Protein 4A14 (pdb70)

Organism: Homo sapiens (NCBI:txid9606)

B-factor: mean 29.09, std 12.61, range [11.77, 91.9]

Solvent-accessible surface area: 13832 Å² total; per-residue (Å²): 116,140,24,115,6,111,0,0,0,20,4,27,62,46,68,100,75,20,109,150,142,64,56,75,66,21,18,73,37,54,67,80,114,18,107,0,20,0,37,105,116,112,120,26,41,13,78,20,7,16,14,106,129,19,41,7,70,47,1,2,75,37,5,0,74,76,12,5,74,9,3,24,117,22,49,21,0,0,0,1,0,3,0,20,63,48,2,19,17,80,107,1,1,23,32,127,122,85,3,3,0,13,22,0,3,28,53,4,30,137,47,41,123,125,44,121,155,68,105,29,71,7,23,0,0,2,1,2,2,69,128,64,88,4,81,6,4,14,51,160,55,40,62,39,84,96,8,76,8,128,83,58,117,202,26,42,14,60,48,43,51,19,85,76,35,88,4,156,15,57,104,76,0,76,60,21,7,131,102,0,59,72,44,39,96,128,97,72,65,41,131,1,6,1,1,1,4,2,12,0,39,7,114,83,144,73,80,71,0,31,1,3,4,0,11,3,8,1,6,54,114,195,142,64,136,52,27,21,66,1,1,10,35,0,0,20,1,29,24,45,97,166,88,137,79,73,145,15,27,21,178,58,4,38,0,0,75,1,0,59,27,0,0,6,24,76,4,44,4,5,0,0,0,2,2,0,5,0,44,65,29,55,107,29,2,31,41,2,0,55,4,0,39,121,4,83

Nearest PDB structures (foldseek):
  4a14-assembly1_A  TM=1.003E+00  e=6.031E-70  Homo sapiens
  2xt3-assembly1_A  TM=9.981E-01  e=6.937E-64  Homo sapiens
  6m4i-assembly2_B  TM=8.797E-01  e=3.794E-32  Homo sapiens
  7z2b-assembly1_K  TM=9.000E-01  e=2.972E-30  Plasmodium berghei
  5w3d-assembly1_A  TM=9.003E-01  e=1.931E-28  Drosophila melanogaster

GO terms:
  GO:0005929 cilium (C, IDA)
  GO:0003777 microtubule motor activity (F, IDA)
  GO:0005515 protein binding (F, IPI)
  GO:0097542 ciliary tip (C, TAS)
  GO:0097542 ciliary tip (C, IDA)

Radius of gyration: 18.74 Å; Cα contacts (8 Å, |Δi|>4): 662; chains: 1; bounding box: 52×50×52 Å

Sequence (296 aa):
EEAPVRVALRVRPLLPKELLHGHQSCLQVEPGLGRVVTLGRDRRHFGFHVVLAEDAGQEAVYQACVQPLLEAFFEGFFNATVVFFAYGQTGSGKTYTMMGEDEQGIVPRAMAEEAFKLIDDENDLLDCLVHVSYLEVYKEEFRRDLLEVGTASRDIQLLREDERGNVVLLCGVKEEVDVEGLDEVLSLLEMGNAARHHTHLSSRSHTVFTVTLEQRGQLLVSKKFHFVDLAGSERVQINNSSSLLALGNVISSALGDPQRRGSHIPYRDSSKITRILKDSLGGNAKTVMIACVSPSSSSDFDETLNTLNYASRAQ

Structure (mmCIF, N/CA/C/O backbone):
data_4A14
#
_entry.id   4A14
#
_cell.length_a   45.991
_cell.length_b   79.799
_cell.length_c   95.094
_cell.angle_alpha   90.00
_cell.angle_beta   90.00
_cell.angle_gamma   90.00
#
_symmetry.space_group_name_H-M   'P 21 21 21'
#
loop_
_entity.id
_entity.type
_entity.pdbx_description
1 polymer 'KINESIN-LIKE PROTEIN KIF7'
2 non-polymer "ADENOSINE-5'-DIPHOSPHATE"
3 non-polymer 'MAGNESIUM ION'
4 water water
#
loop_
_atom_site.group_PDB
_atom_site.id
_atom_site.type_symbol
_atom_site.label_atom_id
_atom_site.label_alt_id
_atom_site.label_comp_id
_atom_site.label_asym_id
_atom_site.label_entity_id
_atom_site.label_seq_id
_atom_site.pdbx_PDB_ins_code
_atom_site.Cartn_x
_atom_site.Cartn_y
_atom_site.Cartn_z
_atom_site.occupancy
_atom_site.B_iso_or_equiv
_atom_site.auth_seq_id
_atom_site.auth_comp_id
_atom_site.auth_asym_id
_atom_site.auth_atom_id
_atom_site.pdbx_PDB_model_num
ATOM 1 N N . GLU A 1 9 ? -32.683 12.093 -33.882 1.00 65.16 9 GLU A N 1
ATOM 2 C CA . GLU A 1 9 ? -32.394 10.701 -33.549 1.00 63.70 9 GLU A CA 1
ATOM 3 C C . GLU A 1 9 ? -30.952 10.509 -33.064 1.00 65.58 9 GLU A C 1
ATOM 4 O O . GLU A 1 9 ? -30.516 9.381 -32.837 1.00 70.12 9 GLU A O 1
ATOM 6 N N . GLU A 1 10 ? -30.223 11.613 -32.901 1.00 62.66 10 GLU A N 1
ATOM 7 C CA . GLU A 1 10 ? -28.812 11.576 -32.493 1.00 58.41 10 GLU A CA 1
ATOM 8 C C . GLU A 1 10 ? -28.580 12.323 -31.172 1.00 49.70 10 GLU A C 1
ATOM 9 O O . GLU A 1 10 ? -29.249 13.318 -30.885 1.00 48.67 10 GLU A O 1
ATOM 15 N N . ALA A 1 11 ? -27.658 11.824 -30.349 1.00 43.04 11 ALA A N 1
ATOM 16 C CA . ALA A 1 11 ? -27.438 12.420 -29.029 1.00 43.54 11 ALA A CA 1
ATOM 17 C C . ALA A 1 11 ? -25.981 12.373 -28.544 1.00 37.46 11 ALA A C 1
ATOM 18 O O . ALA A 1 11 ? -25.226 11.436 -28.850 1.00 38.45 11 ALA A O 1
ATOM 20 N N . PRO A 1 12 ? -25.577 13.402 -27.787 1.00 29.36 12 PRO A N 1
ATOM 21 C CA . PRO A 1 12 ? -24.222 13.408 -27.221 1.00 28.68 12 PRO A CA 1
ATOM 22 C C . PRO A 1 12 ? -24.110 12.487 -26.013 1.00 31.09 12 PRO A C 1
ATOM 23 O O . PRO A 1 12 ? -25.104 12.303 -25.293 1.00 32.09 12 PRO A O 1
ATOM 27 N N . VAL A 1 13 ? -22.914 11.947 -25.788 1.00 24.45 13 VAL A N 1
ATOM 28 C CA . VAL A 1 13 ? -22.567 11.328 -24.508 1.00 26.77 13 VAL A CA 1
ATOM 29 C C . VAL A 1 13 ? -22.721 12.345 -23.380 1.00 26.57 13 VAL A C 1
ATOM 30 O O . VAL A 1 13 ? -22.224 13.475 -23.463 1.00 29.28 13 VAL A O 1
ATOM 34 N N . ARG A 1 14 ? -23.410 11.943 -22.322 1.00 20.32 14 ARG A N 1
ATOM 35 C CA . ARG A 1 14 ? -23.655 12.851 -21.198 1.00 17.43 14 ARG A CA 1
ATOM 36 C C . ARG A 1 14 ? -22.620 12.473 -20.131 1.00 22.65 14 ARG A C 1
ATOM 37 O O . ARG A 1 14 ? -22.379 11.284 -19.881 1.00 20.15 14 ARG A O 1
ATOM 45 N N . VAL A 1 15 ? -21.994 13.467 -19.497 1.00 17.66 15 VAL A N 1
ATOM 46 C CA . VAL A 1 15 ? -20.984 13.210 -18.518 1.00 18.29 15 VAL A CA 1
ATOM 47 C C . VAL A 1 15 ? -21.424 13.699 -17.149 1.00 16.95 15 VAL A C 1
ATOM 48 O O . VAL A 1 15 ? -21.761 14.896 -16.981 1.00 18.13 15 VAL A O 1
ATOM 52 N N . ALA A 1 16 ? -21.433 12.786 -16.192 1.00 15.84 16 ALA A N 1
ATOM 53 C CA . ALA A 1 16 ? -21.739 13.129 -14.797 1.00 16.45 16 ALA A CA 1
ATOM 54 C C . ALA A 1 16 ? -20.481 12.939 -13.980 1.00 19.44 16 ALA A C 1
ATOM 55 O O . ALA A 1 16 ? -19.700 12.016 -14.230 1.00 21.07 16 ALA A O 1
ATOM 57 N N . LEU A 1 17 ? -20.255 13.816 -13.008 1.00 17.32 17 LEU A N 1
ATOM 58 C CA . LEU A 1 17 ? -19.162 13.627 -12.066 1.00 15.69 17 LEU A CA 1
ATOM 59 C C . LEU A 1 17 ? -19.798 13.282 -10.733 1.00 17.48 17 LEU A C 1
ATOM 60 O O . LEU A 1 17 ? -20.731 13.968 -10.307 1.00 18.61 17 LEU A O 1
ATOM 65 N N . ARG A 1 18 ? -19.364 12.189 -10.102 1.00 14.87 18 ARG A N 1
ATOM 66 C CA . ARG A 1 18 ? -19.813 11.884 -8.755 1.00 16.77 18 ARG A CA 1
ATOM 67 C C . ARG A 1 18 ? -18.653 11.938 -7.791 1.00 16.21 18 ARG A C 1
ATOM 68 O O . ARG A 1 18 ? -17.691 11.192 -7.893 1.00 18.28 18 ARG A O 1
ATOM 76 N N . VAL A 1 19 ? -18.723 12.876 -6.842 1.00 15.31 19 VAL A N 1
ATOM 77 C CA . VAL A 1 19 ? -17.695 12.953 -5.827 1.00 15.83 19 VAL A CA 1
ATOM 78 C C . VAL A 1 19 ? -18.150 12.246 -4.562 1.00 19.93 19 VAL A C 1
ATOM 79 O O . VAL A 1 19 ? -19.202 12.564 -4.030 1.00 21.17 19 VAL A O 1
ATOM 83 N N . ARG A 1 20 ? -17.380 11.257 -4.110 1.00 19.10 20 ARG A N 1
ATOM 84 C CA . ARG A 1 20 ? -17.742 10.546 -2.885 1.00 19.16 20 ARG A CA 1
ATOM 85 C C . ARG A 1 20 ? -17.269 11.323 -1.630 1.00 19.21 20 ARG A C 1
ATOM 86 O O . ARG A 1 20 ? -16.447 12.240 -1.743 1.00 21.63 20 ARG A O 1
ATOM 94 N N . PRO A 1 21 ? -17.779 10.945 -0.450 1.00 20.70 21 PRO A N 1
ATOM 95 C CA . PRO A 1 21 ? -17.181 11.500 0.775 1.00 21.40 21 PRO A CA 1
ATOM 96 C C . PRO A 1 21 ? -15.744 11.045 0.978 1.00 21.14 21 PRO A C 1
ATOM 97 O O . PRO A 1 21 ? -15.298 10.056 0.431 1.00 21.54 21 PRO A O 1
ATOM 101 N N . LEU A 1 22 ? -15.012 11.820 1.782 1.00 24.55 22 LEU A N 1
ATOM 102 C CA . LEU A 1 22 ? -13.726 11.403 2.286 1.00 21.88 22 LEU A CA 1
ATOM 103 C C . LEU A 1 22 ? -14.049 10.210 3.198 1.00 27.07 22 LEU A C 1
ATOM 104 O O . LEU A 1 22 ? -14.967 10.292 4.015 1.00 32.47 22 LEU A O 1
ATOM 109 N N . LEU A 1 23 ? -13.329 9.107 3.049 1.00 23.03 23 LEU A N 1
ATOM 110 C CA . LEU A 1 23 ? -13.586 7.915 3.866 1.00 25.80 23 LEU A CA 1
ATOM 111 C C . LEU A 1 23 ? -12.916 8.052 5.237 1.00 30.89 23 LEU A C 1
ATOM 112 O O . LEU A 1 23 ? -11.923 8.736 5.367 1.00 26.92 23 LEU A O 1
ATOM 117 N N . PRO A 1 24 ? -13.466 7.396 6.266 1.00 29.60 24 PRO A N 1
ATOM 118 C CA . PRO A 1 24 ? -12.835 7.417 7.601 1.00 32.20 24 PRO A CA 1
ATOM 119 C C . PRO A 1 24 ? -11.331 7.100 7.558 1.00 32.03 24 PRO A C 1
ATOM 120 O O . PRO A 1 24 ? -10.542 7.780 8.238 1.00 27.39 24 PRO A O 1
ATOM 124 N N . LYS A 1 25 ? -10.930 6.114 6.766 1.00 27.37 25 LYS A N 1
ATOM 125 C CA . LYS A 1 25 ? -9.514 5.751 6.699 1.00 30.15 25 LYS A CA 1
ATOM 126 C C . LYS A 1 25 ? -8.652 6.894 6.140 1.00 26.73 25 LYS A C 1
ATOM 127 O O . LYS A 1 25 ? -7.541 7.115 6.615 1.00 26.62 25 LYS A O 1
ATOM 130 N N . GLU A 1 26 ? -9.188 7.655 5.184 1.00 24.77 26 GLU A N 1
ATOM 131 C CA . GLU A 1 26 ? -8.473 8.781 4.599 1.00 24.50 26 GLU A CA 1
ATOM 132 C C . GLU A 1 26 ? -8.331 9.898 5.630 1.00 25.80 26 GLU A C 1
ATOM 133 O O . GLU A 1 26 ? -7.252 10.485 5.782 1.00 26.81 26 GLU A O 1
ATOM 139 N N . LEU A 1 27 ? -9.408 10.162 6.365 1.00 26.06 27 LEU A N 1
ATOM 140 C CA . LEU A 1 27 ? -9.364 11.140 7.434 1.00 27.64 27 LEU A CA 1
ATOM 141 C C . LEU A 1 27 ? -8.346 10.730 8.516 1.00 29.23 27 LEU A C 1
ATOM 142 O O . LEU A 1 27 ? -7.595 11.589 9.012 1.00 30.68 27 LEU A O 1
ATOM 147 N N . LEU A 1 28 ? -8.323 9.452 8.872 1.00 29.16 28 LEU A N 1
ATOM 148 C CA . LEU A 1 28 ? -7.418 9.024 9.957 1.00 30.80 28 LEU A CA 1
ATOM 149 C C . LEU A 1 28 ? -5.961 9.048 9.515 1.00 31.19 28 LEU A C 1
ATOM 150 O O . LEU A 1 28 ? -5.063 9.160 10.326 1.00 32.86 28 LEU A O 1
ATOM 155 N N . HIS A 1 29 ? -5.740 9.024 8.212 1.00 29.87 29 HIS A N 1
ATOM 156 C CA . HIS A 1 29 ? -4.402 9.124 7.660 1.00 30.39 29 HIS A CA 1
A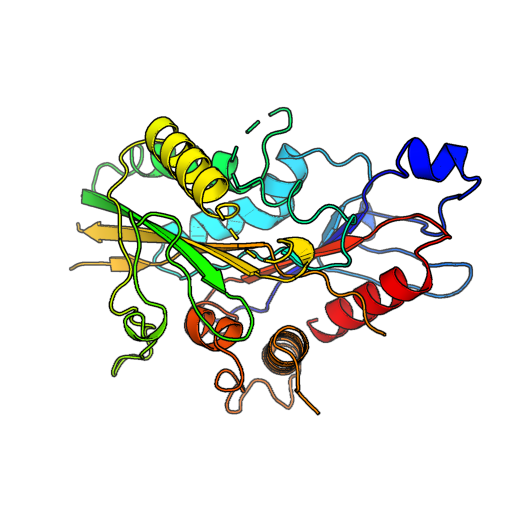TOM 157 C C . HIS A 1 29 ? -3.998 10.588 7.393 1.00 31.05 29 HIS A C 1
ATOM 158 O O . HIS A 1 29 ? -2.950 10.852 6.819 1.00 31.61 29 HIS A O 1
ATOM 165 N N . GLY A 1 30 ? -4.852 11.530 7.794 1.00 31.19 30 GLY A N 1
ATOM 166 C CA . GLY A 1 30 ? -4.513 12.944 7.739 1.00 32.26 30 GLY A CA 1
ATOM 167 C C . GLY A 1 30 ? -4.813 13.667 6.427 1.00 31.01 30 GLY A C 1
ATOM 168 O O . GLY A 1 30 ? -4.317 14.770 6.190 1.00 31.99 30 GLY A O 1
ATOM 169 N N . HIS A 1 31 ? -5.555 13.021 5.544 1.00 29.18 31 HIS A N 1
ATOM 170 C CA . HIS A 1 31 ? -5.967 13.657 4.295 1.00 27.86 31 HIS A CA 1
ATOM 171 C C . HIS A 1 31 ? -7.158 14.568 4.479 1.00 29.20 31 HIS A C 1
ATOM 172 O O . HIS A 1 31 ? -7.902 14.460 5.447 1.00 31.08 31 HIS A O 1
ATOM 179 N N . GLN A 1 32 ? -7.301 15.506 3.552 1.00 28.01 32 GLN A N 1
ATOM 180 C CA . GLN A 1 32 ? -8.390 16.455 3.592 1.00 29.13 32 GLN A CA 1
ATOM 181 C C . GLN A 1 32 ? -8.960 16.555 2.189 1.00 25.96 32 GLN A C 1
ATOM 182 O O . GLN A 1 32 ? -8.366 16.047 1.242 1.00 28.61 32 GLN A O 1
ATOM 185 N N . SER A 1 33 ? -10.116 17.193 2.064 1.00 27.49 33 SER A N 1
ATOM 186 C CA . SER A 1 33 ? -10.709 17.396 0.741 1.00 28.14 33 SER A CA 1
ATOM 187 C C . SER A 1 33 ? -9.943 18.415 -0.086 1.00 26.81 33 SER A C 1
ATOM 188 O O . SER A 1 33 ? -9.561 19.465 0.425 1.00 30.49 33 SER A O 1
ATOM 191 N N . CYS A 1 34 ? -9.618 18.056 -1.327 1.00 25.41 34 CYS A N 1
ATOM 192 C CA . CYS A 1 34 ? -9.046 18.990 -2.296 1.00 25.73 34 CYS A CA 1
ATOM 193 C C . CYS A 1 34 ? -10.048 19.525 -3.324 1.00 27.13 34 CYS A C 1
ATOM 194 O O . CYS A 1 34 ? -9.645 20.116 -4.325 1.00 28.92 34 CYS A O 1
ATOM 197 N N . LEU A 1 35 ? -11.316 19.177 -3.146 1.00 23.31 35 LEU A N 1
ATOM 198 C CA . LEU A 1 35 ? -12.3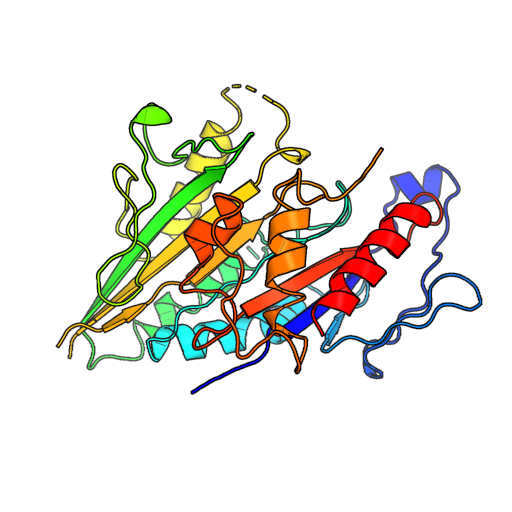63 19.518 -4.121 1.00 21.25 35 LEU A CA 1
ATOM 199 C C . LEU A 1 35 ? -13.423 20.442 -3.520 1.00 28.00 35 LEU A C 1
ATOM 200 O O . LEU A 1 35 ? -13.947 20.191 -2.429 1.00 37.89 35 LEU A O 1
ATOM 205 N N . GLN A 1 36 ? -13.735 21.527 -4.227 1.00 25.46 36 GLN A N 1
ATOM 206 C CA . GLN A 1 36 ? -14.913 22.305 -3.891 1.00 26.10 36 GLN A CA 1
ATOM 207 C C . GLN A 1 36 ? -15.996 21.967 -4.916 1.00 26.40 36 GLN A C 1
ATOM 208 O O . GLN A 1 36 ? -15.815 22.193 -6.112 1.00 32.07 36 GLN A O 1
ATOM 211 N N . VAL A 1 37 ? -17.119 21.438 -4.455 1.00 23.65 37 VAL A N 1
ATOM 212 C CA . VAL A 1 37 ? -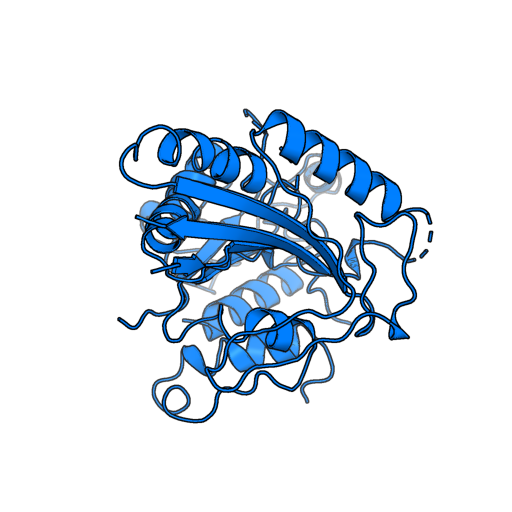18.103 20.862 -5.375 1.00 21.12 37 VAL A CA 1
ATOM 213 C C . VAL A 1 37 ? -19.328 21.765 -5.366 1.00 21.73 37 VAL A C 1
ATOM 214 O O . VAL A 1 37 ? -19.854 22.095 -4.311 1.00 22.78 37 VAL A O 1
ATOM 218 N N . GLU A 1 38 ? -19.768 22.194 -6.550 1.00 21.07 38 GLU A N 1
ATOM 219 C CA . GLU A 1 38 ? -20.941 23.081 -6.646 1.00 22.69 38 GLU A CA 1
ATOM 220 C C . GLU A 1 38 ? -21.999 22.454 -7.558 1.00 21.17 38 GLU A C 1
ATOM 221 O O . GLU A 1 38 ? -22.128 22.783 -8.739 1.00 20.39 38 GLU A O 1
ATOM 227 N N . PRO A 1 39 ? -22.766 21.506 -7.026 1.00 19.55 39 PRO A N 1
ATOM 228 C CA . PRO A 1 39 ? -23.710 20.729 -7.841 1.00 21.65 39 PRO A CA 1
ATOM 229 C C . PRO A 1 39 ? -24.741 21.572 -8.594 1.00 20.23 39 PRO A C 1
ATOM 230 O O . PRO A 1 39 ? -25.063 21.295 -9.755 1.00 21.87 39 PRO A O 1
ATOM 234 N N . GLY A 1 40 ? -25.219 22.659 -7.979 1.00 20.36 40 GLY A N 1
ATOM 235 C CA . GLY A 1 40 ? -26.237 23.411 -8.658 1.00 20.98 40 GLY A CA 1
ATOM 236 C C . GLY A 1 40 ? -25.674 24.322 -9.749 1.00 20.73 40 GLY A C 1
ATOM 237 O O . GLY A 1 40 ? -26.413 24.903 -10.547 1.00 21.45 40 GLY A O 1
ATOM 238 N N . LEU A 1 41 ? -24.340 24.451 -9.764 1.00 20.30 41 LEU A N 1
ATOM 239 C CA . LEU A 1 41 ? -23.646 25.149 -10.874 1.00 20.09 41 LEU A CA 1
ATOM 240 C C . LEU A 1 41 ? -23.044 24.193 -11.879 1.00 18.70 41 LEU A C 1
ATOM 241 O O . LEU A 1 41 ? -22.422 24.618 -12.852 1.00 19.64 41 LEU A O 1
ATOM 246 N N . GLY A 1 42 ? -23.233 22.898 -11.651 1.00 17.89 42 GLY A N 1
ATOM 247 C CA . GLY A 1 42 ? -22.666 21.899 -12.553 1.00 17.76 42 GLY A CA 1
ATOM 248 C C . GLY A 1 42 ? -21.149 21.946 -12.605 1.00 18.41 42 GLY A C 1
ATOM 249 O O . GLY A 1 42 ? -20.549 21.669 -13.653 1.00 19.74 42 GLY A O 1
ATOM 250 N N . ARG A 1 43 ? -20.503 22.330 -11.517 1.00 17.71 43 ARG A N 1
ATOM 251 C CA . ARG A 1 43 ? -19.052 22.429 -11.588 1.00 20.65 43 ARG A CA 1
ATOM 252 C C . ARG A 1 43 ? -18.316 22.061 -10.303 1.00 26.84 43 ARG A C 1
ATOM 253 O O . ARG A 1 43 ? -18.922 21.933 -9.232 1.00 21.27 43 ARG A O 1
ATOM 261 N N A VAL A 1 44 ? -17.010 21.879 -10.449 0.71 21.35 44 VAL A N 1
ATOM 262 N N B VAL A 1 44 ? -17.004 21.873 -10.430 0.29 22.36 44 VAL A N 1
ATOM 263 C CA A VAL A 1 44 ? -16.130 21.592 -9.333 0.71 22.92 44 VAL A CA 1
ATOM 264 C CA B VAL A 1 44 ? -16.130 21.518 -9.312 0.29 22.65 44 VAL A CA 1
ATOM 265 C C A VAL A 1 44 ? -14.863 22.435 -9.486 0.71 23.42 44 VAL A C 1
ATOM 266 C C B VAL A 1 44 ? -14.768 22.200 -9.480 0.29 22.78 44 VAL A C 1
ATOM 267 O O A VAL A 1 44 ? -14.538 22.921 -10.569 0.71 25.07 44 VAL A O 1
ATOM 268 O O B VAL A 1 44 ? -14.271 22.304 -10.594 0.29 22.52 44 VAL A O 1
ATOM 275 N N . THR A 1 45 ? -14.167 22.660 -8.380 1.00 24.80 45 THR A N 1
ATOM 276 C CA . THR A 1 45 ? -12.858 23.314 -8.431 1.00 24.37 45 THR A CA 1
ATOM 277 C C . THR A 1 45 ? -11.849 22.432 -7.700 1.00 25.78 45 THR A C 1
ATOM 278 O O . THR A 1 45 ? -12.105 22.047 -6.569 1.00 28.67 45 THR A O 1
ATOM 282 N N . LEU A 1 46 ? -10.747 22.082 -8.366 1.00 26.44 46 LEU A N 1
ATOM 283 C CA . LEU A 1 46 ? -9.702 21.220 -7.789 1.00 24.47 46 LEU A CA 1
ATOM 284 C C . LEU A 1 46 ? -8.561 22.124 -7.330 1.00 32.06 46 LEU A C 1
ATOM 285 O O . LEU A 1 46 ? -8.053 22.934 -8.111 1.00 32.51 46 LEU A O 1
ATOM 290 N N . GLY A 1 47 ? -8.135 21.969 -6.081 1.00 28.14 47 GLY A N 1
ATOM 291 C CA . GLY A 1 47 ? -7.075 22.821 -5.559 1.00 33.33 47 GLY A CA 1
ATOM 292 C C . GLY A 1 47 ? -7.500 24.275 -5.559 1.00 41.91 47 GLY A C 1
ATOM 293 O O . GLY A 1 47 ? -8.682 24.592 -5.416 1.00 36.89 47 GLY A O 1
ATOM 294 N N . ARG A 1 48 ? -6.546 25.182 -5.694 1.00 48.27 48 ARG A N 1
ATOM 295 C CA . ARG A 1 48 ? -6.931 26.588 -5.768 1.00 53.03 48 ARG A CA 1
ATOM 296 C C . ARG A 1 48 ? -7.581 26.981 -7.108 1.00 51.83 48 ARG A C 1
ATOM 297 O O . ARG A 1 48 ? -8.673 27.562 -7.127 1.00 51.79 48 ARG A O 1
ATOM 299 N N . ASP A 1 49 ? -6.857 26.724 -8.203 1.00 53.08 49 ASP A N 1
ATOM 300 C CA . ASP A 1 49 ? -7.185 27.273 -9.529 1.00 51.75 49 ASP A CA 1
ATOM 301 C C . ASP A 1 49 ? -7.873 26.459 -10.643 1.00 49.03 49 ASP A C 1
ATOM 302 O O . ASP A 1 49 ? -8.134 27.016 -11.709 1.00 51.23 49 ASP A O 1
ATOM 307 N N . ARG A 1 50 ? -8.150 25.171 -10.453 1.00 40.42 50 ARG A N 1
ATOM 308 C CA A ARG A 1 50 ? -8.593 24.349 -11.575 0.58 38.50 50 ARG A CA 1
ATOM 309 C CA B ARG A 1 50 ? -8.595 24.346 -11.576 0.42 38.58 50 ARG A CA 1
ATOM 310 C C . ARG A 1 50 ? -10.103 24.103 -11.562 1.00 41.02 50 ARG A C 1
ATOM 311 O O . ARG A 1 50 ? -10.618 23.341 -10.738 1.00 38.59 50 ARG A O 1
ATOM 326 N N . HIS A 1 51 ? -10.796 24.732 -12.509 1.00 33.79 51 HIS A N 1
ATOM 327 C CA . HIS A 1 51 ? -12.252 24.673 -12.602 1.00 29.85 51 HIS A CA 1
ATOM 328 C C . HIS A 1 51 ? -12.714 23.752 -13.724 1.00 26.55 51 HIS A C 1
ATOM 329 O O . HIS A 1 51 ? -12.171 23.800 -14.837 1.00 31.93 51 HIS A O 1
ATOM 336 N N . PHE A 1 52 ? -13.698 22.894 -13.419 1.00 23.80 52 PHE A N 1
ATOM 337 C CA . PHE A 1 52 ? -14.251 21.963 -14.395 1.00 20.59 52 PHE A CA 1
ATOM 338 C C . PHE A 1 52 ? -15.777 21.944 -14.322 1.00 27.88 52 PHE A C 1
ATOM 339 O O . PHE A 1 52 ? -16.329 21.814 -13.234 1.00 28.86 52 PHE A O 1
ATOM 347 N N . GLY A 1 53 ? -16.461 22.152 -15.448 1.00 22.23 53 GLY A N 1
ATOM 348 C CA . GLY A 1 53 ? -17.890 21.894 -15.524 1.00 18.34 53 GLY A CA 1
ATOM 349 C C . GLY A 1 53 ? -18.265 20.575 -16.154 1.00 20.25 53 GLY A C 1
ATOM 350 O O . GLY A 1 53 ? -17.555 20.107 -17.055 1.00 21.34 53 GLY A O 1
ATOM 351 N N . PHE A 1 54 ? -19.414 20.026 -15.768 1.00 18.73 54 PHE A N 1
ATOM 352 C CA . PHE A 1 54 ? -19.925 18.783 -16.349 1.00 17.75 54 PHE A CA 1
ATOM 353 C C . PHE A 1 54 ? -21.428 18.864 -16.479 1.00 17.40 54 PHE A C 1
ATOM 354 O O . PHE A 1 54 ? -22.053 19.735 -15.864 1.00 20.02 54 PHE A O 1
ATOM 362 N N . HIS A 1 55 ? -22.014 18.004 -17.299 1.00 18.76 55 HIS A N 1
ATOM 363 C CA . HIS A 1 55 ? -23.456 18.028 -17.507 1.00 22.34 55 HIS A CA 1
ATOM 364 C C . HIS A 1 55 ? -24.227 17.834 -16.204 1.00 18.38 55 HIS A C 1
ATOM 365 O O . HIS A 1 55 ? -25.258 18.470 -15.981 1.00 21.18 55 HIS A O 1
ATOM 372 N N . VAL A 1 56 ? -23.713 16.966 -15.347 1.00 15.70 56 VAL A N 1
ATOM 373 C CA . VAL A 1 56 ? -24.272 16.714 -14.022 1.00 16.45 56 VAL A CA 1
ATOM 374 C C . VAL A 1 56 ? -23.108 16.647 -13.037 1.00 19.43 56 VAL A C 1
ATOM 375 O O . VAL A 1 56 ? -22.091 16.012 -13.324 1.00 17.29 56 VAL A O 1
ATOM 379 N N . VAL A 1 57 ? -23.224 17.323 -11.885 1.00 15.29 57 VAL A N 1
ATOM 380 C CA . VAL A 1 57 ? -22.247 17.168 -10.832 1.00 16.00 57 VAL A CA 1
ATOM 381 C C . VAL A 1 57 ? -22.998 16.736 -9.584 1.00 19.02 57 VAL A C 1
ATOM 382 O O . VAL A 1 57 ? -23.970 17.393 -9.200 1.00 18.19 57 VAL A O 1
ATOM 386 N N . LEU A 1 58 ? -22.580 15.609 -8.999 1.00 15.58 58 LEU A N 1
ATOM 387 C CA . LEU A 1 58 ? -23.207 15.055 -7.802 1.00 16.94 58 LEU A CA 1
ATOM 388 C C . LEU A 1 58 ? -22.193 15.092 -6.660 1.00 20.30 58 LEU A C 1
ATOM 389 O O . LEU A 1 58 ? -21.085 14.570 -6.770 1.00 22.10 58 LEU A O 1
ATOM 394 N N . ALA A 1 59 ? -22.568 15.748 -5.572 1.00 20.19 59 ALA A N 1
ATOM 395 C CA . ALA A 1 59 ? -21.683 15.895 -4.429 1.00 21.17 59 ALA A CA 1
ATOM 396 C C . ALA A 1 59 ? -21.837 14.723 -3.459 1.00 19.72 59 ALA A C 1
ATOM 397 O O . ALA A 1 59 ? -22.677 13.850 -3.660 1.00 22.58 59 ALA A O 1
ATOM 399 N N . GLU A 1 60 ? -21.057 14.763 -2.381 1.00 20.15 60 GLU A N 1
ATOM 400 C CA . GLU A 1 60 ? -20.936 13.616 -1.472 1.00 22.48 60 GLU A CA 1
ATOM 401 C C . GLU A 1 60 ? -22.256 13.287 -0.795 1.00 25.58 60 GLU A C 1
ATOM 402 O O . GLU A 1 60 ? -22.456 12.169 -0.336 1.00 26.50 60 GLU A O 1
ATOM 408 N N . ASP A 1 61 ? -23.166 14.246 -0.744 1.00 29.76 61 ASP A N 1
ATOM 409 C CA . ASP A 1 61 ? -24.442 13.969 -0.117 1.00 33.93 61 ASP A CA 1
ATOM 410 C C . ASP A 1 61 ? -25.536 13.532 -1.085 1.00 32.61 61 ASP A C 1
ATOM 411 O O . ASP A 1 61 ? -26.688 13.357 -0.673 1.00 34.14 61 ASP A O 1
ATOM 416 N N . ALA A 1 62 ? -25.203 13.368 -2.370 1.00 25.42 62 ALA A N 1
ATOM 417 C CA . ALA A 1 62 ? -26.189 12.789 -3.264 1.00 25.02 62 ALA A CA 1
ATOM 418 C C . ALA A 1 62 ? -26.262 11.284 -3.037 1.00 27.63 62 ALA A C 1
ATOM 419 O O . ALA A 1 62 ? -25.287 10.569 -3.252 1.00 30.62 62 ALA A O 1
ATOM 421 N N . GLY A 1 63 ? -27.443 10.805 -2.671 1.00 28.12 63 GLY A N 1
ATOM 422 C CA . GLY A 1 63 ? -27.645 9.404 -2.397 1.00 24.48 63 GLY A CA 1
ATOM 423 C C . GLY A 1 63 ? -27.792 8.620 -3.688 1.00 28.26 63 GLY A C 1
ATOM 424 O O . GLY A 1 63 ? -27.773 9.202 -4.776 1.00 24.50 63 GLY A O 1
ATOM 425 N N . GLN A 1 64 ? -27.964 7.314 -3.546 1.00 24.19 64 GLN A N 1
ATOM 426 C CA . GLN A 1 64 ? -28.075 6.421 -4.701 1.00 22.15 64 GLN A CA 1
ATOM 427 C C . GLN A 1 64 ? -29.310 6.729 -5.540 1.00 25.62 64 GLN A C 1
ATOM 428 O O . GLN A 1 64 ? -29.249 6.684 -6.759 1.00 23.55 64 GLN A O 1
ATOM 434 N N . GLU A 1 65 ? -30.442 7.015 -4.903 1.00 27.74 65 GLU A N 1
ATOM 435 C CA . GLU A 1 65 ? -31.646 7.277 -5.679 1.00 28.01 65 GLU A CA 1
ATOM 436 C C . GLU A 1 65 ? -31.454 8.547 -6.520 1.00 29.06 65 GLU A C 1
ATOM 437 O O . GLU A 1 65 ? -31.832 8.578 -7.687 1.00 26.43 65 GLU A O 1
ATOM 443 N N . ALA A 1 66 ? -30.834 9.571 -5.932 1.00 25.87 66 ALA A N 1
ATOM 444 C CA . ALA A 1 66 ? -30.551 10.814 -6.647 1.00 25.89 66 ALA A CA 1
ATOM 445 C C . ALA A 1 66 ? -29.637 10.606 -7.864 1.00 24.79 66 ALA A C 1
ATOM 446 O O . ALA A 1 66 ? -29.875 11.162 -8.928 1.00 25.67 66 ALA A O 1
ATOM 448 N N . VAL A 1 67 ? -28.587 9.806 -7.705 1.00 23.35 67 VAL A N 1
ATOM 449 C CA . VAL A 1 67 ? -27.721 9.458 -8.825 1.00 20.70 67 VAL A CA 1
ATOM 450 C C . VAL A 1 67 ? -28.517 8.757 -9.927 1.00 22.69 67 VAL A C 1
ATOM 451 O O . VAL A 1 67 ? -28.371 9.059 -11.115 1.00 21.70 67 VAL A O 1
ATOM 455 N N . TYR A 1 68 ? -29.347 7.790 -9.547 1.00 20.12 68 TYR A N 1
ATOM 456 C CA . TYR A 1 68 ? -30.128 7.055 -10.534 1.00 22.34 68 TYR A CA 1
ATOM 457 C C . TYR A 1 68 ? -31.064 8.002 -11.303 1.00 23.94 68 TYR A C 1
ATOM 458 O O . TYR A 1 68 ? -31.140 7.981 -12.534 1.00 23.67 68 TYR A O 1
ATOM 467 N N . GLN A 1 69 ? -31.756 8.866 -10.568 1.00 21.53 69 GLN A N 1
ATOM 468 C CA . GLN A 1 69 ? -32.689 9.812 -11.186 1.00 23.42 69 GLN A CA 1
ATOM 469 C C . GLN A 1 69 ? -31.997 10.805 -12.112 1.00 25.81 69 GLN A C 1
ATOM 470 O O . GLN A 1 69 ? -32.509 11.124 -13.185 1.00 30.23 69 GLN A O 1
ATOM 476 N N . ALA A 1 70 ? -30.828 11.291 -11.707 1.00 25.65 70 ALA A N 1
ATOM 477 C CA . ALA A 1 70 ? -30.155 12.309 -12.495 1.00 26.57 70 ALA A CA 1
ATOM 478 C C . ALA A 1 70 ? -29.561 11.734 -13.778 1.00 27.61 70 ALA A C 1
ATOM 479 O O . ALA A 1 70 ? -29.743 12.309 -14.848 1.00 32.13 70 ALA A O 1
ATOM 481 N N . CYS A 1 71 ? -28.780 10.663 -13.627 1.00 28.94 71 CYS A N 1
ATOM 482 C CA . CYS A 1 71 ? -28.023 9.976 -14.691 1.00 21.72 71 CYS A CA 1
ATOM 483 C C . CYS A 1 71 ? -28.673 8.881 -15.554 1.00 25.23 71 CYS A C 1
ATOM 484 O O . CYS A 1 71 ? -28.334 8.733 -16.718 1.00 26.71 71 CYS A O 1
ATOM 487 N N . VAL A 1 72 ? -29.532 8.070 -14.941 1.00 19.33 72 VAL A N 1
ATOM 488 C CA . VAL A 1 72 ? -29.926 6.759 -15.480 1.00 17.91 72 VAL A CA 1
ATOM 489 C C . VAL A 1 72 ? -31.358 6.681 -15.945 1.00 19.36 72 VAL A C 1
ATOM 490 O O . VAL A 1 72 ? -31.661 6.123 -16.988 1.00 19.83 72 VAL A O 1
ATOM 494 N N . GLN A 1 73 ? -32.275 7.044 -15.059 1.00 24.48 73 GLN A N 1
ATOM 495 C CA . GLN A 1 73 ? -33.681 6.946 -15.387 1.00 20.21 73 GLN A CA 1
ATOM 496 C C . GLN A 1 73 ? -34.043 7.431 -16.814 1.00 21.74 73 GLN A C 1
ATOM 497 O O . GLN A 1 73 ? -34.839 6.800 -17.482 1.00 28.47 73 GLN A O 1
ATOM 503 N N . PRO A 1 74 ? -33.460 8.555 -17.294 1.00 23.96 74 PRO A N 1
ATOM 504 C CA . PRO A 1 74 ? -33.762 8.959 -18.682 1.00 27.16 74 PRO A CA 1
ATOM 505 C C . PRO A 1 74 ? -33.303 7.950 -19.765 1.00 32.15 74 PRO A C 1
ATOM 506 O O . PRO A 1 74 ? -33.893 7.883 -20.845 1.00 36.02 74 PRO A O 1
ATOM 510 N N . LEU A 1 75 ? -32.272 7.168 -19.479 1.00 21.37 75 LEU A N 1
ATOM 511 C CA . LEU A 1 75 ? -31.789 6.107 -20.395 1.00 23.03 75 LEU A CA 1
ATOM 512 C C . LEU A 1 75 ? -32.818 4.984 -20.504 1.00 32.09 75 LEU A C 1
ATOM 513 O O . LEU A 1 75 ? -33.054 4.439 -21.583 1.00 29.78 75 LEU A O 1
ATOM 518 N N . LEU A 1 76 ? -33.409 4.621 -19.372 1.00 34.64 76 LEU A N 1
ATOM 519 C CA . LEU A 1 76 ? -34.377 3.523 -19.323 1.00 33.80 76 LEU A CA 1
ATOM 520 C C . LEU A 1 76 ? -35.551 3.842 -20.246 1.00 36.11 76 LEU A C 1
ATOM 521 O O . LEU A 1 76 ? -36.128 2.972 -20.914 1.00 29.81 76 LEU A O 1
ATOM 526 N N . GLU A 1 77 ? -35.896 5.114 -20.328 1.00 35.61 77 GLU A N 1
ATOM 527 C CA . GLU A 1 77 ? -36.987 5.507 -21.195 1.00 32.16 77 GLU A CA 1
ATOM 528 C C . GLU A 1 77 ? -36.642 5.329 -22.680 1.00 35.34 77 GLU A C 1
ATOM 529 O O . GLU A 1 77 ? -37.475 4.880 -23.469 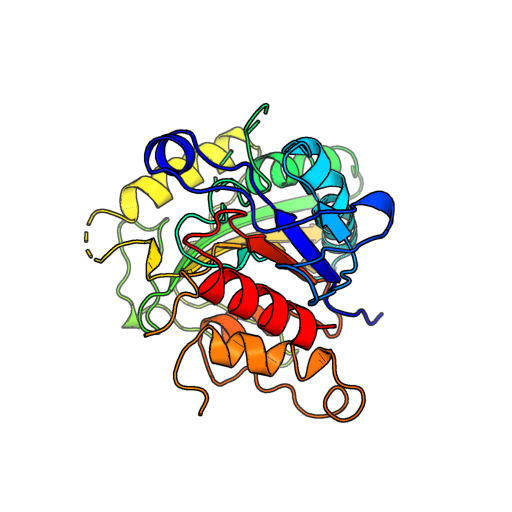1.00 28.88 77 GLU A O 1
ATOM 532 N N . ALA A 1 78 ? -35.414 5.686 -23.048 1.00 28.78 78 ALA A N 1
ATOM 533 C CA . ALA A 1 78 ? -34.940 5.509 -24.423 1.00 27.89 78 ALA A CA 1
ATOM 534 C C . ALA A 1 78 ? -34.854 4.015 -24.795 1.00 21.13 78 ALA A C 1
ATOM 535 O O . ALA A 1 78 ? -35.215 3.607 -25.903 1.00 23.04 78 ALA A O 1
ATOM 537 N N . PHE A 1 79 ? -34.364 3.221 -23.853 1.00 23.68 79 PHE A N 1
ATOM 538 C CA . PHE A 1 79 ? -34.263 1.769 -24.009 1.00 21.15 79 PHE A CA 1
ATOM 539 C C . PHE A 1 79 ? -35.623 1.163 -24.385 1.00 21.45 79 PHE A C 1
ATOM 540 O O . PHE A 1 79 ? -35.721 0.320 -25.289 1.00 19.94 79 PHE A O 1
ATOM 548 N N . PHE A 1 80 ? -36.689 1.611 -23.722 1.00 22.94 80 PHE A N 1
ATOM 549 C CA . PHE A 1 80 ? -38.023 1.068 -23.985 1.00 19.05 80 PHE A CA 1
ATOM 550 C C . PHE A 1 80 ? -38.594 1.580 -25.307 1.00 22.28 80 PHE A C 1
ATOM 551 O O . PHE A 1 80 ? -39.498 0.965 -25.888 1.00 24.03 80 PHE A O 1
ATOM 559 N N . GLU A 1 81 ? -38.037 2.684 -25.807 1.00 22.63 81 GLU A N 1
ATOM 560 C CA . GLU A 1 81 ? -38.404 3.155 -27.135 1.00 23.92 81 GLU A CA 1
ATOM 561 C C . GLU A 1 81 ? -37.665 2.413 -28.252 1.00 26.75 81 GLU A C 1
ATOM 562 O O . GLU A 1 81 ? -37.965 2.624 -29.442 1.00 28.25 81 GLU A O 1
ATOM 568 N N . GLY A 1 82 ? -36.722 1.536 -27.873 1.00 23.77 82 GLY A N 1
ATOM 569 C CA . GLY A 1 82 ? -35.968 0.768 -28.851 1.00 23.60 82 GLY A CA 1
ATOM 570 C C . GLY A 1 82 ? -34.553 1.259 -29.132 1.00 18.79 82 GLY A C 1
ATOM 571 O O . GLY A 1 82 ? -33.888 0.744 -30.058 1.00 22.87 82 GLY A O 1
ATOM 572 N N A PHE A 1 83 ? -34.116 2.286 -28.384 0.51 19.31 83 PHE A N 1
ATOM 573 N N B PHE A 1 83 ? -34.085 2.224 -28.364 0.49 19.42 83 PHE A N 1
ATOM 574 C CA A PHE A 1 83 ? -32.741 2.818 -28.435 0.51 20.37 83 PHE A CA 1
ATOM 575 C CA B PHE A 1 83 ? -32.734 2.697 -28.566 0.49 19.98 83 PHE A CA 1
ATOM 576 C C A PHE A 1 83 ? -31.843 1.881 -27.630 0.51 16.45 83 PHE A C 1
ATOM 577 C C B PHE A 1 83 ? -31.797 1.997 -27.582 0.49 14.69 83 PHE A C 1
ATOM 578 O O A PHE A 1 83 ? -32.304 1.274 -26.653 0.51 17.91 83 PHE A O 1
ATOM 579 O O B PHE A 1 83 ? -32.193 1.589 -26.487 0.49 14.43 83 PHE A O 1
ATOM 594 N N . ASN A 1 84 ? -30.573 1.769 -28.025 1.00 15.06 84 ASN A N 1
ATOM 595 C CA . ASN A 1 84 ? -29.558 1.169 -27.142 1.00 14.21 84 ASN A CA 1
ATOM 596 C C . ASN A 1 84 ? -29.048 2.223 -26.156 1.00 14.73 84 ASN A C 1
ATOM 597 O O . ASN A 1 84 ? -29.057 3.454 -26.458 1.00 17.46 84 ASN A O 1
ATOM 602 N N . ALA A 1 85 ? -28.639 1.753 -24.972 1.00 13.67 85 ALA A N 1
ATOM 603 C CA . ALA A 1 85 ? -28.187 2.654 -23.892 1.00 15.06 85 ALA A CA 1
ATOM 604 C C . ALA A 1 85 ? -26.993 2.032 -23.197 1.00 16.33 85 ALA A C 1
ATOM 605 O O . ALA A 1 85 ? -26.885 0.792 -23.092 1.00 16.35 85 ALA A O 1
ATOM 607 N N . THR A 1 86 ? -26.059 2.875 -22.755 1.00 13.98 86 THR A N 1
ATOM 608 C CA . THR A 1 86 ? -24.940 2.418 -21.930 1.00 12.17 86 THR A CA 1
ATOM 609 C C . THR A 1 86 ? -24.730 3.412 -20.801 1.00 14.93 86 THR A C 1
ATOM 610 O O . THR A 1 86 ? -24.764 4.629 -21.024 1.00 13.65 86 THR A O 1
ATOM 614 N N . VAL A 1 87 ? -24.565 2.895 -19.581 1.00 12.93 87 VAL A N 1
ATOM 615 C CA A VAL A 1 87 ? -24.052 3.709 -18.485 0.70 14.42 87 VAL A CA 1
ATOM 616 C CA B VAL A 1 87 ? -24.072 3.684 -18.454 0.30 14.41 87 VAL A CA 1
ATOM 617 C C . VAL A 1 87 ? -22.749 3.094 -18.030 1.00 13.26 87 VAL A C 1
ATOM 618 O O . VAL A 1 87 ? -22.672 1.866 -17.783 1.00 14.90 87 VAL A O 1
ATOM 625 N N A PHE A 1 88 ? -21.680 3.879 -17.967 0.63 13.05 88 PHE A N 1
ATOM 626 N N B PHE A 1 88 ? -21.721 3.951 -17.957 0.37 13.14 88 PHE A N 1
ATOM 627 C CA A PHE A 1 88 ? -20.412 3.311 -17.505 0.63 12.16 88 PHE A CA 1
ATOM 628 C CA B PHE A 1 88 ? -20.368 3.601 -17.504 0.37 18.35 88 PHE A CA 1
ATOM 629 C C A PHE A 1 88 ? -19.792 4.139 -16.406 0.63 16.76 88 PHE A C 1
ATOM 630 C C B PHE A 1 88 ? -20.132 4.135 -16.120 0.37 14.39 88 PHE A C 1
ATOM 631 O O A PHE A 1 88 ? -19.823 5.376 -16.468 0.63 15.68 88 PHE A O 1
ATOM 632 O O B PHE A 1 88 ? -20.687 5.176 -15.732 0.37 14.27 88 PHE A O 1
ATOM 647 N N . ALA A 1 89 ? -19.265 3.441 -15.391 1.00 14.38 89 ALA A N 1
ATOM 648 C CA . ALA A 1 89 ? -18.566 4.088 -14.268 1.00 14.67 89 ALA A CA 1
ATOM 649 C C . ALA A 1 89 ? -17.055 4.043 -14.515 1.00 16.48 89 ALA A C 1
ATOM 650 O O . ALA A 1 89 ? -16.494 2.962 -14.775 1.00 15.79 89 ALA A O 1
ATOM 652 N N . TYR A 1 90 ? -16.419 5.222 -14.432 1.00 16.59 90 TYR A N 1
ATOM 653 C CA . TYR A 1 90 ? -15.002 5.433 -14.747 1.00 14.12 90 TYR A CA 1
ATOM 654 C C . TYR A 1 90 ? -14.320 6.084 -13.563 1.00 16.57 90 TYR A C 1
ATOM 655 O O . TYR A 1 90 ? -14.914 6.949 -12.944 1.00 18.76 90 TYR A O 1
ATOM 664 N N . GLY A 1 91 ? -13.102 5.670 -13.244 1.00 17.25 91 GLY A N 1
ATOM 665 C CA . GLY A 1 91 ? -12.288 6.432 -12.274 1.00 17.10 91 GLY A CA 1
ATOM 666 C C . GLY A 1 91 ? -11.285 5.539 -11.562 1.00 16.67 91 GLY A C 1
ATOM 667 O O . GLY A 1 91 ? -11.274 4.316 -11.761 1.00 19.64 91 GLY A O 1
ATOM 668 N N . GLN A 1 92 ? -10.457 6.126 -10.704 1.00 19.15 92 GLN A N 1
ATOM 669 C CA . GLN A 1 92 ? -9.418 5.326 -10.049 1.00 20.16 92 GLN A CA 1
ATOM 670 C C . GLN A 1 92 ? -10.022 4.278 -9.107 1.00 21.85 92 GLN A C 1
ATOM 671 O O . GLN A 1 92 ? -11.141 4.403 -8.603 1.00 21.70 92 GLN A O 1
ATOM 677 N N . THR A 1 93 ? -9.263 3.218 -8.858 1.00 23.32 93 THR A N 1
ATOM 678 C CA . THR A 1 93 ? -9.665 2.276 -7.827 1.00 24.81 93 THR A CA 1
ATOM 679 C C . THR A 1 93 ? -9.919 3.025 -6.511 1.00 21.27 93 THR A C 1
ATOM 680 O O . THR A 1 93 ? -9.094 3.840 -6.081 1.00 24.26 93 THR A O 1
ATOM 684 N N . GLY A 1 94 ? -11.052 2.721 -5.877 1.00 21.83 94 GLY A N 1
ATOM 685 C CA . GLY A 1 94 ? -11.442 3.327 -4.613 1.00 21.72 94 GLY A CA 1
ATOM 686 C C . GLY A 1 94 ? -12.316 4.554 -4.750 1.00 21.93 94 GLY A C 1
ATOM 687 O O . GLY A 1 94 ? -12.688 5.151 -3.737 1.00 22.92 94 GLY A O 1
ATOM 688 N N . SER A 1 95 ? -12.627 4.942 -5.983 1.00 20.36 95 SER A N 1
ATOM 689 C CA . SER A 1 95 ? -13.349 6.207 -6.186 1.00 20.63 95 SER A CA 1
ATOM 690 C C . SER A 1 95 ? -14.869 6.043 -6.057 1.00 20.17 95 SER A C 1
ATOM 691 O O . SER A 1 95 ? -15.579 7.018 -5.822 1.00 22.59 95 SER A O 1
ATOM 694 N N . GLY A 1 96 ? -15.343 4.806 -6.090 1.00 19.92 96 GLY A N 1
ATOM 695 C CA . GLY A 1 96 ? -16.763 4.510 -5.980 1.00 18.62 96 GLY A CA 1
ATOM 696 C C . GLY A 1 96 ? -17.500 3.955 -7.178 1.00 19.49 96 GLY A C 1
ATOM 697 O O . GLY A 1 96 ? -18.731 3.972 -7.202 1.00 18.35 96 GLY A O 1
ATOM 698 N N . LYS A 1 97 ? -16.752 3.495 -8.177 1.00 16.83 97 LYS A N 1
ATOM 699 C CA . LYS A 1 97 ? -17.396 2.884 -9.368 1.00 15.87 97 LYS A CA 1
ATOM 700 C C . LYS A 1 97 ? -18.356 1.701 -9.051 1.00 16.03 97 LYS A C 1
ATOM 701 O O . LYS A 1 97 ? -19.503 1.668 -9.515 1.00 17.28 97 LYS A O 1
ATOM 707 N N . THR A 1 98 ? -17.903 0.718 -8.281 1.00 18.06 98 THR A N 1
ATOM 708 C CA . THR A 1 98 ? -18.754 -0.430 -7.984 1.00 22.16 98 THR A CA 1
ATOM 709 C C . THR A 1 98 ? -19.923 -0.070 -7.071 1.00 18.83 98 THR A C 1
ATOM 710 O O . THR A 1 98 ? -21.062 -0.536 -7.263 1.00 21.54 98 THR A O 1
ATOM 714 N N . TYR A 1 99 ? -19.643 0.755 -6.073 1.00 19.60 99 TYR A N 1
ATOM 715 C CA . TYR A 1 99 ? -20.717 1.258 -5.231 1.00 21.10 99 TYR A CA 1
ATOM 716 C C . TYR A 1 99 ? -21.791 1.944 -6.058 1.00 22.34 99 TYR A C 1
ATOM 717 O O . TYR A 1 99 ? -22.984 1.719 -5.869 1.00 22.37 99 TYR A O 1
ATOM 726 N N . THR A 1 100 ? -21.367 2.781 -6.997 1.00 18.57 100 THR A N 1
ATOM 727 C CA . THR A 1 100 ? -22.312 3.459 -7.869 1.00 16.93 100 THR A CA 1
ATOM 728 C C . THR A 1 100 ? -23.092 2.523 -8.804 1.00 15.81 100 THR A C 1
ATOM 729 O O . THR A 1 100 ? -24.308 2.642 -8.933 1.00 18.55 100 THR A O 1
ATOM 733 N N . MET A 1 101 ? -22.400 1.603 -9.455 1.00 16.74 101 MET A N 1
ATOM 734 C CA A MET A 1 101 ? -23.053 0.801 -10.475 0.79 18.06 101 MET A CA 1
ATOM 735 C CA B MET A 1 101 ? -23.044 0.768 -10.467 0.21 18.74 101 MET A CA 1
ATOM 736 C C . MET A 1 101 ? -23.960 -0.285 -9.848 1.00 23.47 101 MET A C 1
ATOM 737 O O . MET A 1 101 ? -24.989 -0.632 -10.400 1.00 19.86 101 MET A O 1
ATOM 746 N N . GLY A 1 102 ? -23.584 -0.764 -8.670 1.00 23.08 102 GLY A N 1
ATOM 747 C CA . GLY A 1 102 ? -24.463 -1.542 -7.823 1.00 31.76 102 GLY A CA 1
ATOM 748 C C . GLY A 1 102 ? -24.639 -2.984 -8.195 1.00 36.35 102 GLY A C 1
ATOM 749 O O . GLY A 1 102 ? -25.543 -3.637 -7.677 1.00 31.18 102 GLY A O 1
ATOM 750 N N . GLU A 1 103 ? -23.807 -3.480 -9.103 1.00 32.46 103 GLU A N 1
ATOM 751 C CA . GLU A 1 103 ? -24.012 -4.857 -9.639 1.00 34.79 103 GLU A CA 1
ATOM 752 C C . GLU A 1 103 ? -23.462 -5.991 -8.759 1.00 42.20 103 GLU A C 1
ATOM 753 O O . GLU A 1 103 ? -22.819 -5.734 -7.727 1.00 55.38 103 GLU A O 1
ATOM 759 N N . ASP A 1 112 ? -31.418 1.442 1.328 1.00 45.99 112 ASP A N 1
ATOM 760 C CA . ASP A 1 112 ? -31.387 2.315 0.154 1.00 48.06 112 ASP A CA 1
ATOM 761 C C . ASP A 1 112 ? -29.954 2.639 -0.276 1.00 41.67 112 ASP A C 1
ATOM 762 O O . ASP A 1 112 ? -29.672 3.715 -0.820 1.00 36.83 112 ASP A O 1
ATOM 767 N N . GLU A 1 113 ? -29.051 1.698 -0.034 1.00 33.63 113 GLU A N 1
ATOM 768 C CA . GLU A 1 113 ? -27.687 1.801 -0.534 1.00 33.46 113 GLU A CA 1
ATOM 769 C C . GLU A 1 113 ? -27.509 1.074 -1.872 1.00 30.97 113 GLU A C 1
ATOM 770 O O . GLU A 1 113 ? -26.411 1.056 -2.426 1.00 29.70 113 GLU A O 1
ATOM 776 N N . GLN A 1 114 ? -28.561 0.433 -2.376 1.00 28.49 114 GLN A N 1
ATOM 777 C CA . GLN A 1 114 ? -28.394 -0.261 -3.659 1.00 25.23 114 GLN A CA 1
ATOM 778 C C . GLN A 1 114 ? -28.072 0.725 -4.774 1.00 26.38 114 GLN A C 1
ATOM 779 O O . GLN A 1 114 ? -28.482 1.881 -4.709 1.00 26.88 114 GLN A O 1
ATOM 785 N N . GLY A 1 115 ? -27.305 0.254 -5.756 1.00 22.58 115 GLY A N 1
ATOM 786 C CA . GLY A 1 115 ? -26.824 1.094 -6.843 1.00 22.39 115 GLY A CA 1
ATOM 787 C C . GLY A 1 115 ? -27.724 1.060 -8.060 1.00 22.37 115 GLY A C 1
ATOM 788 O O . GLY A 1 115 ? -28.899 0.718 -7.989 1.00 23.32 115 GLY A O 1
ATOM 789 N N . ILE A 1 116 ? -27.149 1.465 -9.190 1.00 20.00 116 ILE A N 1
ATOM 790 C CA . ILE A 1 116 ? -27.911 1.666 -10.430 1.00 18.00 116 ILE A CA 1
ATOM 791 C C . ILE A 1 116 ? -28.598 0.412 -10.985 1.00 17.73 116 ILE A C 1
ATOM 792 O O . ILE A 1 116 ? -29.773 0.460 -11.349 1.00 22.15 116 ILE A O 1
ATOM 797 N N . VAL A 1 117 ? -27.887 -0.708 -11.017 1.00 18.71 117 VAL A N 1
ATOM 798 C CA . VAL A 1 117 ? -28.454 -1.887 -11.696 1.00 20.40 117 VAL A CA 1
ATOM 799 C C . VAL A 1 117 ? -29.786 -2.361 -11.100 1.00 21.09 117 VAL A C 1
ATOM 800 O O . VAL A 1 117 ? -30.777 -2.531 -11.818 1.00 22.14 117 VAL A O 1
ATOM 804 N N . PRO A 1 118 ? -29.869 -2.530 -9.772 1.00 22.29 118 PRO A N 1
ATOM 805 C CA . PRO A 1 118 ? -31.155 -2.951 -9.219 1.00 24.74 118 PRO A CA 1
ATOM 806 C C . PRO A 1 118 ? -32.259 -1.914 -9.390 1.00 26.35 118 PRO A C 1
ATOM 807 O O . PRO A 1 118 ? -33.418 -2.285 -9.493 1.00 26.22 118 PRO A O 1
ATOM 811 N N . ARG A 1 119 ? -31.908 -0.634 -9.394 1.00 22.97 119 ARG A N 1
ATOM 812 C CA . ARG A 1 119 ? -32.925 0.389 -9.506 1.00 20.81 119 ARG A CA 1
ATOM 813 C C . ARG A 1 119 ? -33.483 0.376 -10.925 1.00 22.27 119 ARG A C 1
ATOM 814 O O . ARG A 1 119 ? -34.689 0.470 -11.132 1.00 26.61 119 ARG A O 1
ATOM 822 N N . ALA A 1 120 ? -32.583 0.246 -11.883 1.00 23.11 120 ALA A N 1
ATOM 823 C CA . ALA A 1 120 ? -32.981 0.299 -13.278 1.00 22.84 120 ALA A CA 1
ATOM 824 C C . ALA A 1 120 ? -33.800 -0.950 -13.592 1.00 22.15 120 ALA A C 1
ATOM 825 O O . ALA A 1 120 ? -34.802 -0.869 -14.305 1.00 22.17 120 ALA A O 1
ATOM 827 N N . MET A 1 121 ? -33.402 -2.100 -13.048 1.00 22.43 121 MET A N 1
ATOM 828 C CA . MET A 1 121 ? -34.152 -3.333 -13.330 1.00 24.88 121 MET A CA 1
ATOM 829 C C . MET A 1 121 ? -35.513 -3.366 -12.635 1.00 25.58 121 MET A C 1
ATOM 830 O O . MET A 1 121 ? -36.491 -3.864 -13.189 1.00 24.67 121 MET A O 1
ATOM 835 N N . ALA A 1 122 ? -35.588 -2.844 -11.413 1.00 21.97 122 ALA A N 1
ATOM 836 C CA . ALA A 1 122 ? -36.890 -2.741 -10.785 1.00 22.96 122 ALA A CA 1
ATOM 837 C C . ALA A 1 122 ? -37.840 -1.919 -11.664 1.00 23.68 122 ALA A C 1
ATOM 838 O O . ALA A 1 122 ? -38.991 -2.297 -11.894 1.00 27.37 122 ALA A O 1
ATOM 840 N N . GLU A 1 123 ? -37.379 -0.767 -12.136 1.00 23.95 123 GLU A N 1
ATOM 841 C CA A GLU A 1 123 ? -38.254 0.069 -12.939 0.49 24.19 123 GLU A CA 1
ATOM 842 C CA B GLU A 1 123 ? -38.217 0.103 -12.958 0.51 24.59 123 GLU A CA 1
ATOM 843 C C . GLU A 1 123 ? -38.566 -0.566 -14.297 1.00 25.53 123 GLU A C 1
ATOM 844 O O . GLU A 1 123 ? -39.692 -0.459 -14.780 1.00 24.44 123 GLU A O 1
ATOM 855 N N . ALA A 1 124 ? -37.594 -1.245 -14.896 1.00 21.65 124 ALA A N 1
ATOM 856 C CA . ALA A 1 124 ? -37.859 -1.933 -16.163 1.00 20.34 124 ALA A CA 1
ATOM 857 C C . ALA A 1 124 ? -38.999 -2.923 -16.029 1.00 22.38 124 ALA A C 1
ATOM 858 O O . ALA A 1 124 ? -39.886 -2.977 -16.892 1.00 21.09 124 ALA A O 1
ATOM 860 N N . PHE A 1 125 ? -39.004 -3.717 -14.963 1.00 22.32 125 PHE A N 1
ATOM 861 C CA . PHE A 1 125 ? -40.085 -4.701 -14.846 1.00 23.04 125 PHE A CA 1
ATOM 862 C C . PHE A 1 125 ? -41.442 -4.045 -14.596 1.00 24.53 125 PHE A C 1
ATOM 863 O O . PHE A 1 125 ? -42.468 -4.548 -15.052 1.00 23.65 125 PHE A O 1
ATOM 871 N N . LYS A 1 126 ? -41.456 -2.920 -13.878 1.00 22.63 126 LYS A N 1
ATOM 872 C CA . LYS A 1 126 ? -42.703 -2.184 -13.728 1.00 25.73 126 LYS A CA 1
ATOM 873 C C . LYS A 1 126 ? -43.186 -1.633 -15.062 1.00 25.57 126 LYS A C 1
ATOM 874 O O . LYS A 1 126 ? -44.374 -1.668 -15.337 1.00 25.69 126 LYS A O 1
ATOM 880 N N . LEU A 1 127 ? -42.274 -1.098 -15.881 1.00 23.81 127 LEU A N 1
ATOM 881 C CA . LEU A 1 127 ? -42.656 -0.622 -17.212 1.00 25.31 127 LEU A CA 1
ATOM 882 C C . LEU A 1 127 ? -43.213 -1.749 -18.087 1.00 25.09 127 LEU A C 1
ATOM 883 O O . LEU A 1 127 ? -44.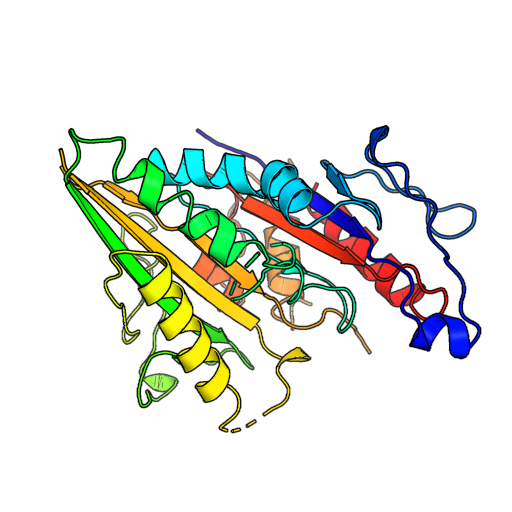154 -1.530 -18.858 1.00 24.24 127 LEU A O 1
ATOM 888 N N . ILE A 1 128 ? -42.597 -2.931 -18.037 1.00 22.05 128 ILE A N 1
ATOM 889 C CA . ILE A 1 128 ? -43.149 -4.054 -18.794 1.00 24.62 128 ILE A CA 1
ATOM 890 C C . ILE A 1 128 ? -44.602 -4.346 -18.404 1.00 25.93 128 ILE A C 1
ATOM 891 O O . ILE A 1 128 ? -45.462 -4.600 -19.263 1.00 26.48 128 ILE A O 1
ATOM 896 N N . ASP A 1 129 ? -44.881 -4.278 -17.107 1.00 24.22 129 ASP A N 1
ATOM 897 C CA A ASP A 1 129 ? -46.209 -4.562 -16.596 0.54 29.62 129 ASP A CA 1
ATOM 898 C CA B ASP A 1 129 ? -46.217 -4.544 -16.585 0.46 29.75 129 ASP A CA 1
ATOM 899 C C . ASP A 1 129 ? -47.197 -3.469 -17.020 1.00 29.01 129 ASP A C 1
ATOM 900 O O . ASP A 1 129 ? -48.394 -3.723 -17.212 1.00 33.21 129 ASP A O 1
ATOM 909 N N . GLU A 1 130 ? -46.688 -2.251 -17.180 1.00 24.31 130 GLU A N 1
ATOM 910 C CA . GLU A 1 130 ? -47.515 -1.115 -17.557 1.00 24.66 130 GLU A CA 1
ATOM 911 C C . GLU A 1 130 ? -47.858 -1.142 -19.052 1.00 23.66 130 GLU A C 1
ATOM 912 O O . GLU A 1 130 ? -48.958 -0.723 -19.455 1.00 28.23 130 GLU A O 1
ATOM 918 N N . ASN A 1 131 ? -46.957 -1.669 -19.880 1.00 23.60 131 ASN A N 1
ATOM 919 C CA . ASN A 1 131 ? -47.250 -1.576 -21.297 1.00 26.27 131 ASN A CA 1
ATOM 920 C C . ASN A 1 131 ? -47.875 -2.892 -21.708 1.00 22.61 131 ASN A C 1
ATOM 921 O O . ASN A 1 131 ? -47.255 -3.761 -22.333 1.00 23.78 131 ASN A O 1
ATOM 926 N N . ASP A 1 132 ? -49.194 -2.899 -21.661 1.00 23.07 132 ASP A N 1
ATOM 927 C CA . ASP A 1 132 ? -49.851 -4.206 -21.701 1.00 23.40 132 ASP A CA 1
ATOM 928 C C . ASP A 1 132 ? -50.218 -4.583 -23.113 1.00 24.01 132 ASP A C 1
ATOM 929 O O . ASP A 1 132 ? -50.719 -5.682 -23.350 1.00 27.15 132 ASP A O 1
ATOM 934 N N . LEU A 1 133 ? -49.934 -3.678 -24.052 1.00 23.43 133 LEU A N 1
ATOM 935 C CA . LEU A 1 133 ? -50.134 -3.982 -25.461 1.00 23.66 133 LEU A CA 1
ATOM 936 C C . LEU A 1 133 ? -48.954 -4.727 -26.076 1.00 23.90 133 LEU A C 1
ATOM 937 O O . LEU A 1 133 ? -49.065 -5.260 -27.182 1.00 26.79 133 LEU A O 1
ATOM 942 N N . LEU A 1 134 ? -47.832 -4.733 -25.363 1.00 25.05 134 LEU A N 1
ATOM 943 C CA . LEU A 1 134 ? -46.592 -5.323 -25.870 1.00 21.39 134 LEU A CA 1
ATOM 944 C C . LEU A 1 134 ? -46.288 -6.649 -25.225 1.00 23.04 134 LEU A C 1
ATOM 945 O O . LEU A 1 134 ? -46.473 -6.822 -24.026 1.00 26.77 134 LEU A O 1
ATOM 950 N N . ASP A 1 135 ? -45.740 -7.569 -26.012 1.00 21.67 135 ASP A N 1
ATOM 951 C CA . ASP A 1 135 ? -45.303 -8.838 -25.497 1.00 24.32 135 ASP A CA 1
ATOM 952 C C . ASP A 1 135 ? -43.776 -8.750 -25.373 1.00 19.98 135 ASP A C 1
ATOM 953 O O . ASP A 1 135 ? -43.089 -8.657 -26.372 1.00 24.36 135 ASP A O 1
ATOM 958 N N . CYS A 1 136 ? -43.267 -8.743 -24.150 1.00 20.61 136 CYS A N 1
ATOM 959 C CA . CYS A 1 136 ? -41.841 -8.438 -23.952 1.00 20.64 136 CYS A CA 1
ATOM 960 C C . CYS A 1 136 ? -41.090 -9.601 -23.370 1.00 22.36 136 CYS A C 1
ATOM 961 O O . CYS A 1 136 ? -41.609 -10.334 -22.522 1.00 26.28 136 CYS A O 1
ATOM 964 N N . LEU A 1 137 ? -39.848 -9.759 -23.826 1.00 19.64 137 LEU A N 1
ATOM 965 C CA . LEU A 1 137 ? -38.927 -10.751 -23.257 1.00 21.58 137 LEU A CA 1
ATOM 966 C C . LEU A 1 137 ? -37.667 -10.009 -22.834 1.00 17.84 137 LEU A C 1
ATOM 967 O O . LEU A 1 137 ? -37.197 -9.124 -23.567 1.00 19.53 137 LEU A O 1
ATOM 972 N N . VAL A 1 138 ? -37.151 -10.310 -21.634 1.00 17.19 138 VAL A N 1
ATOM 973 C CA . VAL A 1 138 ? -35.908 -9.734 -21.152 1.00 15.30 138 VAL A CA 1
ATOM 974 C C . VAL A 1 138 ? -34.903 -10.830 -20.895 1.00 18.56 138 VAL A C 1
ATOM 975 O O . VAL A 1 138 ? -35.235 -11.847 -20.278 1.00 19.35 138 VAL A O 1
ATOM 979 N N . HIS A 1 139 ? -33.681 -10.649 -21.397 1.00 17.86 139 HIS A N 1
ATOM 980 C CA . HIS A 1 139 ? -32.631 -11.607 -21.050 1.00 14.79 139 HIS A CA 1
ATOM 981 C C . HIS A 1 139 ? -31.353 -10.859 -20.751 1.00 18.73 139 HIS A C 1
ATOM 982 O O . HIS A 1 139 ? -31.166 -9.734 -21.229 1.00 17.26 139 HIS A O 1
ATOM 989 N N . VAL A 1 140 ? -30.479 -11.474 -19.960 1.00 14.73 140 VAL A N 1
ATOM 990 C CA . VAL A 1 140 ? -29.284 -10.776 -19.520 1.00 14.44 140 VAL A CA 1
ATOM 991 C C . VAL A 1 140 ? -28.013 -11.594 -19.759 1.00 15.36 140 VAL A C 1
ATOM 992 O O . VAL A 1 140 ? -28.054 -12.838 -19.770 1.00 15.87 140 VAL A O 1
ATOM 996 N N . SER A 1 141 ? -26.894 -10.903 -19.981 1.00 13.88 141 SER A N 1
ATOM 997 C CA . SER A 1 141 ? -25.573 -11.545 -19.985 1.00 13.94 141 SER A CA 1
ATOM 998 C C . SER A 1 141 ? -24.657 -10.766 -19.049 1.00 14.12 141 SER A C 1
ATOM 999 O O . SER A 1 141 ? -24.895 -9.607 -18.759 1.00 14.99 141 SER A O 1
ATOM 1002 N N . TYR A 1 142 ? -23.643 -11.448 -18.520 1.00 14.74 142 TYR A N 1
ATOM 1003 C CA . TYR A 1 142 ? -22.729 -10.776 -17.613 1.00 15.35 142 TYR A CA 1
ATOM 1004 C C . TYR A 1 142 ? -21.318 -11.212 -17.942 1.00 14.71 142 TYR A C 1
ATOM 1005 O O . TYR A 1 142 ? -20.945 -12.415 -17.766 1.00 16.81 142 TYR A O 1
ATOM 1014 N N . LEU A 1 143 ? -20.486 -10.276 -18.378 1.00 15.52 143 LEU A N 1
ATOM 1015 C CA . LEU A 1 143 ? -19.168 -10.608 -18.939 1.00 15.81 143 LEU A CA 1
ATOM 1016 C C . LEU A 1 143 ? -18.075 -9.823 -18.233 1.00 18.04 143 LEU A C 1
ATOM 1017 O O . LEU A 1 143 ? -18.306 -8.691 -17.824 1.00 18.50 143 LEU A O 1
ATOM 1022 N N . GLU A 1 144 ? -16.906 -10.440 -18.106 1.00 17.19 144 GLU A N 1
ATOM 1023 C CA . GLU A 1 144 ? -15.703 -9.769 -17.633 1.00 18.21 144 GLU A CA 1
ATOM 1024 C C . GLU A 1 144 ? -14.746 -9.663 -18.796 1.00 23.86 144 GLU A C 1
ATOM 1025 O O . GLU A 1 144 ? -14.621 -10.582 -19.586 1.00 23.26 144 GLU A O 1
ATOM 1031 N N . VAL A 1 145 ? -14.057 -8.536 -18.913 1.00 17.73 145 VAL A N 1
ATOM 1032 C CA . VAL A 1 145 ? -13.060 -8.349 -19.944 1.00 21.03 145 VAL A CA 1
ATOM 1033 C C . VAL A 1 145 ? -11.761 -8.050 -19.212 1.00 24.84 145 VAL A C 1
ATOM 1034 O O . VAL A 1 145 ? -11.683 -7.087 -18.446 1.00 24.00 145 VAL A O 1
ATOM 1038 N N . TYR A 1 146 ? -10.760 -8.894 -19.415 1.00 21.80 146 TYR A N 1
ATOM 1039 C CA . TYR A 1 146 ? -9.455 -8.765 -18.786 1.00 23.47 146 TYR A CA 1
ATOM 1040 C C . TYR A 1 146 ? -8.401 -9.087 -19.835 1.00 30.26 146 TYR A C 1
ATOM 1041 O O . TYR A 1 146 ? -8.448 -10.154 -20.440 1.00 28.41 146 TYR A O 1
ATOM 1050 N N . LYS A 1 147 ? -7.469 -8.161 -20.068 1.00 25.73 147 LYS A N 1
ATOM 1051 C CA . LYS A 1 147 ? -6.451 -8.310 -21.103 1.00 27.12 147 LYS A CA 1
ATOM 1052 C C . LYS A 1 147 ? -7.035 -8.815 -22.429 1.00 26.14 147 LYS A C 1
ATOM 1053 O O . LYS A 1 147 ? -6.491 -9.749 -23.058 1.00 28.60 147 LYS A O 1
ATOM 1057 N N . GLU A 1 148 ? -8.119 -8.152 -22.818 1.00 23.94 148 GLU A N 1
ATOM 1058 C CA . GLU A 1 148 ? -8.781 -8.347 -24.101 1.00 22.94 148 GLU A CA 1
ATOM 1059 C C . GLU A 1 148 ? -9.255 -9.796 -24.274 1.00 31.27 148 GLU A C 1
ATOM 1060 O O . GLU A 1 148 ? -9.322 -10.288 -25.389 1.00 29.52 148 GLU A O 1
ATOM 1066 N N . GLU A 1 149 ? -9.570 -10.456 -23.154 1.00 26.86 149 GLU A N 1
ATOM 1067 C CA . GLU A 1 149 ? -10.222 -11.769 -23.165 1.00 26.94 149 GLU A CA 1
ATOM 1068 C C . GLU A 1 149 ? -11.527 -11.725 -22.362 1.00 28.43 149 GLU A C 1
ATOM 1069 O O . GLU A 1 149 ? -11.599 -11.128 -21.304 1.00 25.50 149 GLU A O 1
ATOM 1075 N N . PHE A 1 150 ? -12.551 -12.404 -22.853 1.00 20.51 150 PHE A N 1
ATOM 1076 C CA . PHE A 1 150 ? -13.830 -12.474 -22.152 1.00 19.09 150 PHE A CA 1
ATOM 1077 C C . PHE A 1 150 ? -13.917 -13.695 -21.224 1.00 22.39 150 PHE A C 1
ATOM 1078 O O . PHE A 1 150 ? -13.383 -14.783 -21.508 1.00 25.98 150 PHE A O 1
ATOM 1086 N N . ARG A 1 151 ? -14.575 -13.483 -20.099 1.00 23.85 151 ARG A N 1
ATOM 1087 C CA A ARG A 1 151 ? -15.031 -14.566 -19.240 0.44 22.73 151 ARG A CA 1
ATOM 1088 C CA B ARG A 1 151 ? -15.054 -14.578 -19.269 0.56 20.31 151 ARG A CA 1
ATOM 1089 C C . ARG A 1 151 ? -16.534 -14.403 -19.047 1.00 20.85 151 ARG A C 1
ATOM 1090 O O . ARG A 1 151 ? -16.999 -13.298 -18.723 1.00 19.25 151 ARG A O 1
ATOM 1105 N N . ASP A 1 152 ? -17.301 -15.483 -19.229 1.00 19.70 152 ASP A N 1
ATOM 1106 C CA . ASP A 1 152 ? -18.733 -15.389 -19.065 1.00 17.90 152 ASP A CA 1
ATOM 1107 C C . ASP A 1 152 ? -19.080 -15.722 -17.633 1.00 18.17 152 ASP A C 1
ATOM 1108 O O . ASP A 1 152 ? -18.935 -16.884 -17.198 1.00 22.25 152 ASP A O 1
ATOM 1113 N N . LEU A 1 153 ? -19.514 -14.702 -16.878 1.00 17.33 153 LEU A N 1
ATOM 1114 C CA . LEU A 1 153 ? -19.717 -14.881 -15.437 1.00 18.27 153 LEU A CA 1
ATOM 1115 C C . LEU A 1 153 ? -20.956 -15.705 -15.094 1.00 20.28 153 LEU A C 1
ATOM 1116 O O . LEU A 1 153 ? -21.084 -16.167 -13.950 1.00 21.54 153 LEU A O 1
ATOM 1121 N N . LEU A 1 154 ? -21.851 -15.909 -16.069 1.00 18.54 154 LEU A N 1
ATOM 1122 C CA . LEU A 1 154 ? -23.055 -16.734 -15.834 1.00 21.35 154 LEU A CA 1
ATOM 1123 C C . LEU A 1 154 ? -22.878 -18.192 -16.258 1.00 25.66 154 LEU A C 1
ATOM 1124 O O . LEU A 1 154 ? -23.733 -19.026 -16.020 1.00 27.03 154 LEU A O 1
ATOM 1129 N N . GLU A 1 155 ? -21.763 -18.518 -16.869 1.00 21.91 155 GLU A N 1
ATOM 1130 C CA . GLU A 1 155 ? -21.638 -19.905 -17.357 1.00 27.14 155 GLU A CA 1
ATOM 1131 C C . GLU A 1 155 ? -20.790 -20.779 -16.426 1.00 38.68 155 GLU A C 1
ATOM 1132 O O . GLU A 1 155 ? -19.886 -20.266 -15.738 1.00 38.28 155 GLU A O 1
ATOM 1138 N N . VAL A 1 156 ? -21.119 -22.074 -16.340 1.00 38.41 156 VAL A N 1
ATOM 1139 C CA . VAL A 1 156 ? -20.365 -22.942 -15.444 1.00 42.01 156 VAL A CA 1
ATOM 1140 C C . VAL A 1 156 ? -18.889 -22.915 -15.849 1.00 53.87 156 VAL A C 1
ATOM 1141 O O . VAL A 1 156 ? -18.000 -23.110 -15.016 1.00 59.08 156 VAL A O 1
ATOM 1145 N N . GLY A 1 157 ? -18.636 -22.777 -17.146 1.00 42.86 157 GLY A N 1
ATOM 1146 C CA . GLY A 1 157 ? -17.498 -22.020 -17.650 1.00 45.17 157 GLY A CA 1
ATOM 1147 C C . GLY A 1 157 ? -17.304 -22.221 -19.150 1.00 61.27 157 GLY A C 1
ATOM 1148 O O . GLY A 1 157 ? -17.590 -23.296 -19.719 1.00 68.52 157 GLY A O 1
ATOM 1149 N N . THR A 1 158 ? -16.650 -21.232 -19.745 1.00 54.35 158 THR A N 1
ATOM 1150 C CA . THR A 1 158 ? -16.542 -21.079 -21.193 1.00 49.46 158 THR A CA 1
ATOM 1151 C C . THR A 1 158 ? -15.138 -20.600 -21.599 1.00 45.36 158 THR A C 1
ATOM 1152 O O . THR A 1 158 ? -14.680 -19.578 -21.103 1.00 39.15 158 THR A O 1
ATOM 1156 N N . ALA A 1 159 ? -14.441 -21.312 -22.483 1.00 39.89 159 ALA A N 1
ATOM 1157 C CA . ALA A 1 159 ? -13.108 -20.842 -22.911 1.00 43.59 159 ALA A CA 1
ATOM 1158 C C . ALA A 1 159 ? -13.196 -19.465 -23.546 1.00 45.67 159 ALA A C 1
ATOM 1159 O O . ALA A 1 159 ? -14.135 -19.192 -24.290 1.00 48.75 159 ALA A O 1
ATOM 1161 N N . SER A 1 160 ? -12.232 -18.597 -23.245 1.00 47.15 160 SER A N 1
ATOM 1162 C CA . SER A 1 160 ? -12.207 -17.247 -23.820 1.00 45.39 160 SER A CA 1
ATOM 1163 C C . SER A 1 160 ? -12.184 -17.278 -25.347 1.00 42.18 160 SER A C 1
ATOM 1164 O O . SER A 1 160 ? -12.840 -16.460 -25.999 1.00 38.94 160 SER A O 1
ATOM 1167 N N . ARG A 1 161 ? -11.426 -18.226 -25.903 1.00 38.49 161 ARG A N 1
ATOM 1168 C CA . ARG A 1 161 ? -11.361 -18.426 -27.350 1.00 45.28 161 ARG A CA 1
ATOM 1169 C C . ARG A 1 161 ? -12.737 -18.727 -27.964 1.00 49.70 161 ARG A C 1
ATOM 1170 O O . ARG A 1 161 ? -12.968 -18.433 -29.143 1.00 56.34 161 ARG A O 1
ATOM 1172 N N . ASP A 1 162 ? -13.642 -19.305 -27.170 1.00 43.85 162 ASP A N 1
ATOM 1173 C CA . ASP A 1 162 ? -14.978 -19.658 -27.660 1.00 39.00 162 ASP A CA 1
ATOM 1174 C C . ASP A 1 162 ? -15.996 -18.510 -27.577 1.00 31.04 162 ASP A C 1
ATOM 1175 O O . ASP A 1 162 ? -17.119 -18.620 -28.072 1.00 37.47 162 ASP A O 1
ATOM 1180 N N . ILE A 1 163 ? -15.613 -17.400 -26.970 1.00 26.98 163 ILE A N 1
ATOM 1181 C CA . ILE A 1 163 ? -16.466 -16.225 -27.045 1.00 26.05 163 ILE A CA 1
ATOM 1182 C C . ILE A 1 163 ? -15.958 -15.277 -28.123 1.00 33.52 163 ILE A C 1
ATOM 1183 O O . ILE A 1 163 ? -14.792 -14.903 -28.106 1.00 33.04 163 ILE A O 1
ATOM 1188 N N . GLN A 1 164 ? -16.824 -14.859 -29.048 1.00 26.68 164 GLN A N 1
ATOM 1189 C CA . GLN A 1 164 ? -16.369 -13.949 -30.092 1.00 22.73 164 GLN A CA 1
ATOM 1190 C C . GLN A 1 164 ? -17.306 -12.776 -30.222 1.00 19.43 164 GLN A C 1
ATOM 1191 O O . GLN A 1 164 ? -18.499 -12.901 -29.948 1.00 22.56 164 GLN A O 1
ATOM 1197 N N A LEU A 1 165 ? -16.773 -11.668 -30.698 0.62 18.99 165 LEU A N 1
ATOM 1198 N N B LEU A 1 165 ? -16.752 -11.616 -30.582 0.38 18.94 165 LEU A N 1
ATOM 1199 C CA A LEU A 1 165 ? -17.537 -10.471 -30.824 0.62 16.04 165 LEU A CA 1
ATOM 1200 C CA B LEU A 1 165 ? -17.546 -10.433 -30.865 0.38 19.68 165 LEU A CA 1
ATOM 1201 C C A LEU A 1 165 ? -17.600 -10.137 -32.313 0.62 16.81 165 LEU A C 1
ATOM 1202 C C B LEU A 1 165 ? -17.617 -10.269 -32.359 0.38 19.51 165 LEU A C 1
ATOM 1203 O O A LEU A 1 165 ? -16.558 -10.053 -32.972 0.62 21.97 165 LEU A O 1
ATOM 1204 O O B LEU A 1 165 ? -16.601 -10.372 -33.053 0.38 21.69 165 LEU A O 1
ATOM 1213 N N . ARG A 1 166 ? -18.819 -9.998 -32.854 1.00 15.16 166 ARG A N 1
ATOM 1214 C CA . ARG A 1 166 ? -19.014 -9.807 -34.288 1.00 15.91 166 ARG A CA 1
ATOM 1215 C C . ARG A 1 166 ? -19.982 -8.635 -34.516 1.00 16.74 166 ARG A C 1
ATOM 1216 O O . ARG A 1 166 ? -20.499 -8.011 -33.557 1.00 17.85 166 ARG A O 1
ATOM 1224 N N . GLU A 1 167 ? -20.225 -8.302 -35.773 1.00 17.93 167 GLU A N 1
ATOM 1225 C CA . GLU A 1 167 ? -21.118 -7.181 -36.104 1.00 20.03 167 GLU A CA 1
ATOM 1226 C C . GLU A 1 167 ? -21.908 -7.632 -37.298 1.00 18.68 167 GLU A C 1
ATOM 1227 O O . GLU A 1 167 ? -21.326 -8.242 -38.215 1.00 22.34 167 GLU A O 1
ATOM 1233 N N . ASP A 1 168 ? -23.204 -7.347 -37.332 1.00 17.82 168 ASP A N 1
ATOM 1234 C CA . ASP A 1 168 ? -24.020 -7.738 -38.499 1.00 19.58 168 ASP A CA 1
ATOM 1235 C C . ASP A 1 168 ? -24.106 -6.647 -39.572 1.00 23.26 168 ASP A C 1
ATOM 1236 O O . ASP A 1 168 ? -23.461 -5.620 -39.451 1.00 22.92 168 ASP A O 1
ATOM 1241 N N . GLU A 1 169 ? -24.846 -6.933 -40.640 1.00 25.91 169 GLU A N 1
ATOM 1242 C CA . GLU A 1 169 ? -24.910 -6.048 -41.799 1.00 33.45 169 GLU A CA 1
ATOM 1243 C C . GLU A 1 169 ? -25.500 -4.702 -41.418 1.00 40.48 169 GLU A C 1
ATOM 1244 O O . GLU A 1 169 ? -25.179 -3.688 -42.029 1.00 43.54 169 GLU A O 1
ATOM 1246 N N . ARG A 1 170 ? -26.355 -4.700 -40.397 1.00 33.34 170 ARG A N 1
ATOM 1247 C CA . ARG A 1 170 ? -27.042 -3.485 -39.968 1.00 32.86 170 ARG A CA 1
ATOM 1248 C C . ARG A 1 170 ? -26.277 -2.713 -38.884 1.00 34.63 170 ARG A C 1
ATOM 1249 O O . ARG A 1 170 ? -26.769 -1.717 -38.361 1.00 36.26 170 ARG A O 1
ATOM 1257 N N . GLY A 1 171 ? -25.086 -3.183 -38.529 1.00 25.05 171 GLY A N 1
ATOM 1258 C CA . GLY A 1 171 ? -24.264 -2.498 -37.540 1.00 26.97 171 GLY A CA 1
ATOM 1259 C C . GLY A 1 171 ? -24.534 -2.926 -36.103 1.00 26.94 171 GLY A C 1
ATOM 1260 O O . GLY A 1 171 ? -23.979 -2.363 -35.168 1.00 27.28 171 GLY A O 1
ATOM 1261 N N . ASN A 1 172 ? -25.379 -3.928 -35.920 1.00 21.30 172 ASN A N 1
ATOM 1262 C CA . ASN A 1 172 ? -25.667 -4.439 -34.575 1.00 18.42 172 ASN A CA 1
ATOM 1263 C C . ASN A 1 172 ? -24.525 -5.323 -34.091 1.00 18.08 172 ASN A C 1
ATOM 1264 O O . ASN A 1 172 ? -24.035 -6.191 -34.837 1.00 18.99 172 ASN A O 1
ATOM 1269 N N . VAL A 1 173 ? -24.145 -5.174 -32.830 1.00 14.66 173 VAL A N 1
ATOM 1270 C CA . VAL A 1 173 ? -23.152 -6.042 -32.229 1.00 14.93 173 VAL A CA 1
ATOM 1271 C C . VAL A 1 173 ? -23.772 -7.407 -31.973 1.00 16.78 173 VAL A C 1
ATOM 1272 O O . VAL A 1 173 ? -24.901 -7.502 -31.476 1.00 19.91 173 VAL A O 1
ATOM 1276 N N . VAL A 1 174 ? -23.060 -8.479 -32.348 1.00 14.60 174 VAL A N 1
ATOM 1277 C CA . VAL A 1 174 ? -23.549 -9.825 -32.145 1.00 14.94 174 VAL A CA 1
ATOM 1278 C C . VAL A 1 174 ? -22.541 -10.588 -31.325 1.00 14.81 174 VAL A C 1
ATOM 1279 O O . VAL A 1 174 ? -21.364 -10.655 -31.681 1.00 18.47 174 VAL A O 1
ATOM 1283 N N . LEU A 1 175 ? -22.966 -11.099 -30.165 1.00 15.70 175 LEU A N 1
ATOM 1284 C CA A LEU A 1 175 ? -22.098 -11.933 -29.351 0.55 17.39 175 LEU A CA 1
ATOM 1285 C CA B LEU A 1 175 ? -22.093 -11.934 -29.352 0.45 17.56 175 LEU A CA 1
ATOM 1286 C C . LEU A 1 175 ? -22.253 -13.376 -29.769 1.00 19.88 175 LEU A C 1
ATOM 1287 O O . LEU A 1 175 ? -23.355 -13.825 -30.164 1.00 21.92 175 LEU A O 1
ATOM 1296 N N . CYS A 1 176 ? -21.157 -14.103 -29.725 1.00 20.71 176 CYS A N 1
ATOM 1297 C CA . CYS A 1 176 ? -21.215 -15.499 -30.046 1.00 22.46 176 CYS A CA 1
ATOM 1298 C C . CYS A 1 176 ? -20.620 -16.230 -28.860 1.00 26.20 176 CYS A C 1
ATOM 1299 O O . CYS A 1 176 ? -19.520 -15.897 -28.450 1.00 24.45 176 CYS A O 1
ATOM 1302 N N . GLY A 1 177 ? -21.360 -17.180 -28.294 1.00 22.23 177 GLY A N 1
ATOM 1303 C CA . GLY A 1 177 ? -20.799 -18.062 -27.276 1.00 24.07 177 GLY A CA 1
ATOM 1304 C C . GLY A 1 177 ? -21.049 -17.597 -25.853 1.00 22.17 177 GLY A C 1
ATOM 1305 O O . GLY A 1 177 ? -20.477 -18.151 -24.893 1.00 24.52 177 GLY A O 1
ATOM 1306 N N . VAL A 1 178 ? -21.895 -16.587 -25.723 1.00 19.30 178 VAL A N 1
ATOM 1307 C CA . VAL A 1 178 ? -22.175 -15.957 -24.426 1.00 16.49 178 VAL A CA 1
ATOM 1308 C C . VAL A 1 178 ? -23.548 -16.401 -23.951 1.00 20.37 178 VAL A C 1
ATOM 1309 O O . VAL A 1 178 ? -24.496 -16.422 -24.720 1.00 20.26 178 VAL A O 1
ATOM 1313 N N . LYS A 1 179 ? -23.641 -16.787 -22.692 1.00 15.98 179 LYS A N 1
ATOM 1314 C CA . LYS A 1 179 ? -24.916 -17.202 -22.120 1.00 16.76 179 LYS A CA 1
ATOM 1315 C C . LYS A 1 179 ? -25.887 -16.051 -21.928 1.00 18.56 179 LYS A C 1
ATOM 1316 O O . LYS A 1 179 ? -25.509 -15.028 -21.384 1.00 17.94 179 LYS A O 1
ATOM 1322 N N . GLU A 1 180 ? -27.117 -16.207 -22.408 1.00 17.89 180 GLU A N 1
ATOM 1323 C CA A GLU A 1 180 ? -28.209 -15.237 -22.200 0.64 14.70 180 GLU A CA 1
ATOM 1324 C CA B GLU A 1 180 ? -28.154 -15.233 -22.137 0.36 15.43 180 GLU A CA 1
ATOM 1325 C C . GLU A 1 180 ? -29.249 -15.904 -21.318 1.00 16.61 180 GLU A C 1
ATOM 1326 O O . GLU A 1 180 ? -29.716 -17.013 -21.650 1.00 21.75 180 GLU A O 1
ATOM 1337 N N . VAL A 1 181 ? -29.632 -15.254 -20.220 1.00 15.64 181 VAL A N 1
ATOM 1338 C CA . VAL A 1 181 ? -30.569 -15.855 -19.275 1.00 15.82 181 VAL A CA 1
ATOM 1339 C C . VAL A 1 181 ? -31.844 -15.023 -19.237 1.00 15.78 181 VAL A C 1
ATOM 1340 O O . VAL A 1 181 ? -31.811 -13.837 -18.905 1.00 17.83 181 VAL A O 1
ATOM 1344 N N . ASP A 1 182 ? -32.958 -15.646 -19.609 1.00 17.21 182 ASP A N 1
ATOM 1345 C CA . ASP A 1 182 ? -34.246 -14.957 -19.499 1.00 19.82 182 ASP A CA 1
ATOM 1346 C C . ASP A 1 182 ? -34.556 -14.631 -18.028 1.00 23.77 182 ASP A C 1
ATOM 1347 O O . ASP A 1 182 ? -34.357 -15.466 -17.143 1.00 24.26 182 ASP A O 1
ATOM 1352 N N . VAL A 1 183 ? -35.078 -13.432 -17.777 1.00 19.99 183 VAL A N 1
ATOM 1353 C CA . VAL A 1 183 ? -35.410 -12.966 -16.416 1.00 18.91 183 VAL A CA 1
ATOM 1354 C C . VAL A 1 183 ? -36.817 -12.359 -16.418 1.00 29.51 183 VAL A C 1
ATOM 1355 O O . VAL A 1 183 ? -37.208 -11.668 -17.366 1.00 23.92 183 VAL A O 1
ATOM 1359 N N . GLU A 1 184 ? -37.637 -12.765 -15.453 1.00 28.16 184 GLU A N 1
ATOM 1360 C CA . GLU A 1 184 ? -38.957 -12.154 -15.261 1.00 29.98 184 GLU A CA 1
ATOM 1361 C C . GLU A 1 184 ? -39.132 -11.156 -14.119 1.00 26.70 184 GLU A C 1
ATOM 1362 O O . GLU A 1 184 ? -40.214 -10.592 -13.944 1.00 32.97 184 GLU A O 1
ATOM 1368 N N . GLY A 1 185 ? -38.093 -10.956 -13.327 1.00 25.82 185 GLY A N 1
ATOM 1369 C CA . GLY A 1 185 ? -38.222 -10.082 -12.180 1.00 30.84 185 GLY A CA 1
ATOM 1370 C C . GLY A 1 185 ? -36.902 -9.760 -11.540 1.00 28.15 185 GLY A C 1
ATOM 1371 O O . GLY A 1 185 ? -35.882 -10.380 -11.840 1.00 27.11 185 GLY A O 1
ATOM 1372 N N . LEU A 1 186 ? -36.934 -8.786 -10.639 1.00 29.65 186 LEU A N 1
ATOM 1373 C CA . LEU A 1 186 ? -35.743 -8.301 -9.980 1.00 28.39 186 LEU A CA 1
ATOM 1374 C C . LEU A 1 186 ? -35.044 -9.399 -9.181 1.00 26.08 186 LEU A C 1
ATOM 1375 O O . LEU A 1 186 ? -33.814 -9.467 -9.152 1.00 29.86 186 LEU A O 1
ATOM 1380 N N . ASP A 1 187 ? -35.830 -10.239 -8.506 1.00 31.26 187 ASP A N 1
ATOM 1381 C CA . ASP A 1 187 ? -35.267 -11.309 -7.694 1.00 33.71 187 ASP A CA 1
ATOM 1382 C C . ASP A 1 187 ? -34.365 -12.223 -8.533 1.00 31.63 187 ASP A C 1
ATOM 1383 O O . ASP A 1 187 ? -33.289 -12.639 -8.087 1.00 34.64 187 ASP A O 1
ATOM 1388 N N . GLU A 1 188 ? -34.815 -12.552 -9.733 1.00 30.00 188 GLU A N 1
ATOM 1389 C CA . GLU A 1 188 ? -34.002 -13.372 -10.617 1.00 29.46 188 GLU A CA 1
ATOM 1390 C C . GLU A 1 188 ? -32.740 -12.643 -11.071 1.00 30.30 188 GLU A C 1
ATOM 1391 O O . GLU A 1 188 ? -31.679 -13.255 -11.164 1.00 29.93 188 GLU A O 1
ATOM 1397 N N . VAL A 1 189 ? -32.850 -11.345 -11.363 1.00 28.50 189 VAL A N 1
ATOM 1398 C CA . VAL A 1 189 ? -31.669 -10.557 -11.722 1.00 23.56 189 VAL A CA 1
ATOM 1399 C C . VAL A 1 189 ? -30.655 -10.546 -10.577 1.00 25.74 189 VAL A C 1
ATOM 1400 O O . VAL A 1 189 ? -29.474 -10.783 -10.799 1.00 27.42 189 VAL A O 1
ATOM 1404 N N . LEU A 1 190 ? -31.119 -10.303 -9.347 1.00 25.86 190 LEU A N 1
ATOM 1405 C CA . LEU A 1 190 ? -30.233 -10.256 -8.181 1.00 28.03 190 LEU A CA 1
ATOM 1406 C C . LEU A 1 190 ? -29.500 -11.572 -7.955 1.00 26.29 190 LEU A C 1
ATOM 1407 O O . LEU A 1 190 ? -28.328 -11.576 -7.599 1.00 31.24 190 LEU A O 1
ATOM 1412 N N . SER A 1 191 ? -30.195 -12.687 -8.188 1.00 28.88 191 SER A N 1
ATOM 1413 C CA . SER A 1 191 ? -29.618 -14.003 -8.008 1.00 31.38 191 SER A CA 1
ATOM 1414 C C . SER A 1 191 ? -28.494 -14.269 -9.010 1.00 26.72 191 SER A C 1
ATOM 1415 O O . SER A 1 191 ? -27.466 -14.848 -8.663 1.00 29.93 191 SER A O 1
ATOM 1418 N N . LEU A 1 192 ? -28.710 -13.846 -10.254 1.00 26.83 192 LEU A N 1
ATOM 1419 C CA . LEU A 1 192 ? -27.700 -13.976 -11.297 1.00 24.33 192 LEU A CA 1
ATOM 1420 C C . LEU A 1 192 ? -26.492 -13.100 -11.014 1.00 22.10 192 LEU A C 1
ATOM 1421 O O . LEU A 1 192 ? -25.357 -13.526 -11.215 1.00 26.30 192 LEU A O 1
ATOM 1426 N N . LEU A 1 193 ? -26.727 -11.875 -10.540 1.00 22.86 193 LEU A N 1
ATOM 1427 C CA . LEU A 1 193 ? -25.612 -10.992 -10.199 1.00 25.55 193 LEU A CA 1
ATOM 1428 C C . LEU A 1 193 ? -24.781 -11.631 -9.087 1.00 25.97 193 LEU A C 1
ATOM 1429 O O . LEU A 1 193 ? -23.542 -11.651 -9.148 1.00 30.50 193 LEU A O 1
ATOM 1434 N N . GLU A 1 194 ? -25.467 -12.130 -8.060 1.00 27.96 194 GLU A N 1
ATOM 1435 C CA . GLU A 1 194 ? -24.796 -12.765 -6.930 1.00 31.91 194 GLU A CA 1
ATOM 1436 C C . GLU A 1 194 ? -23.942 -13.940 -7.405 1.00 29.20 194 GLU A C 1
ATOM 1437 O O . GLU A 1 194 ? -22.792 -14.099 -7.000 1.00 31.66 194 GLU A O 1
ATOM 1443 N N . MET A 1 195 ? -24.508 -14.749 -8.298 1.00 30.34 195 MET A N 1
ATOM 1444 C CA . MET A 1 195 ? -23.811 -15.904 -8.823 1.00 31.65 195 MET A CA 1
ATOM 1445 C C . MET A 1 195 ? -22.596 -15.500 -9.676 1.00 28.23 195 MET A C 1
ATOM 1446 O O . MET A 1 195 ? -21.517 -16.080 -9.548 1.00 34.63 195 MET A O 1
ATOM 1451 N N . GLY A 1 196 ? -22.769 -14.511 -10.545 1.00 25.19 196 GLY A N 1
ATOM 1452 C CA . GLY A 1 196 ? -21.683 -14.081 -11.408 1.00 29.14 196 GLY A CA 1
ATOM 1453 C C . GLY A 1 196 ? -20.542 -13.436 -10.654 1.00 27.33 196 GLY A C 1
ATOM 1454 O O . GLY A 1 196 ? -19.377 -13.624 -10.995 1.00 29.45 196 GLY A O 1
ATOM 1455 N N . ASN A 1 197 ? -20.896 -12.657 -9.639 1.00 26.64 197 ASN A N 1
ATOM 1456 C CA . ASN A 1 197 ? -19.899 -12.019 -8.799 1.00 28.56 197 ASN A CA 1
ATOM 1457 C C . ASN A 1 197 ? -19.095 -13.060 -8.021 1.00 34.51 197 ASN A C 1
ATOM 1458 O O . ASN A 1 197 ? -17.885 -12.919 -7.845 1.00 35.82 197 ASN A O 1
ATOM 1463 N N . ALA A 1 198 ? -19.764 -14.113 -7.564 1.00 33.45 198 ALA A N 1
ATOM 1464 C CA . ALA A 1 198 ? -19.047 -15.161 -6.846 1.00 36.39 198 ALA A CA 1
ATOM 1465 C C . ALA A 1 198 ? -18.126 -15.921 -7.808 1.00 36.13 198 ALA A C 1
ATOM 1466 O O . ALA A 1 198 ? -17.023 -16.321 -7.433 1.00 42.45 198 ALA A O 1
ATOM 1468 N N . ALA A 1 199 ? -18.578 -16.094 -9.052 1.00 34.17 199 ALA A N 1
ATOM 1469 C CA . ALA A 1 199 ? -17.804 -16.828 -10.046 1.00 39.36 199 ALA A CA 1
ATOM 1470 C C . ALA A 1 199 ? -16.572 -16.050 -10.498 1.00 37.61 199 ALA A C 1
ATOM 1471 O O . ALA A 1 199 ? -15.562 -16.634 -10.894 1.00 42.15 199 ALA A O 1
ATOM 1473 N N . ARG A 1 200 ? -16.658 -14.726 -10.455 1.00 35.56 200 ARG A N 1
ATOM 1474 C CA . ARG A 1 200 ? -15.545 -13.896 -10.893 1.00 41.56 200 ARG A CA 1
ATOM 1475 C C . ARG A 1 200 ? -14.228 -14.226 -10.178 1.00 50.39 200 ARG A C 1
ATOM 1476 O O . ARG A 1 200 ? -13.178 -14.301 -10.816 1.00 46.99 200 ARG A O 1
ATOM 1484 N N . HIS A 1 201 ? -14.286 -14.402 -8.859 1.00 61.27 201 HIS A N 1
ATOM 1485 C CA A HIS A 1 201 ? -13.095 -14.703 -8.066 0.44 70.84 201 HIS A CA 1
ATOM 1486 C CA B HIS A 1 201 ? -13.095 -14.703 -8.066 0.56 70.86 201 HIS A CA 1
ATOM 1487 C C . HIS A 1 201 ? -12.383 -15.968 -8.542 1.00 77.40 201 HIS A C 1
ATOM 1488 O O . HIS A 1 201 ? -11.278 -15.906 -9.082 1.00 85.09 201 HIS A O 1
ATOM 1491 N N . THR A 1 202 ? -13.022 -17.114 -8.337 1.00 75.94 202 THR A N 1
ATOM 1492 C CA . THR A 1 202 ? -12.452 -18.390 -8.749 1.00 81.19 202 THR A CA 1
ATOM 1493 C C . THR A 1 202 ? -13.550 -19.351 -9.188 1.00 78.64 202 THR A C 1
ATOM 1494 O O . THR A 1 202 ? -14.630 -19.381 -8.600 1.00 75.41 202 THR A O 1
ATOM 1496 N N . HIS A 1 209 ? -6.908 -12.500 -10.303 1.00 86.79 209 HIS A N 1
ATOM 1497 C CA . HIS A 1 209 ? -6.348 -11.363 -11.028 1.00 86.42 209 HIS A CA 1
ATOM 1498 C C . HIS A 1 209 ? -6.918 -9.983 -10.659 1.00 85.19 209 HIS A C 1
ATOM 1499 O O . HIS A 1 209 ? -6.719 -9.038 -11.416 1.00 88.85 209 HIS A O 1
ATOM 1506 N N . LEU A 1 210 ? -7.540 -9.831 -9.485 1.00 83.03 210 LEU A N 1
ATOM 1507 C CA . LEU A 1 210 ? -7.813 -8.466 -8.985 1.00 80.45 210 LEU A CA 1
ATOM 1508 C C . LEU A 1 210 ? -8.766 -7.473 -9.727 1.00 89.29 210 LEU A C 1
ATOM 1509 O O . LEU A 1 210 ? -8.312 -6.662 -10.519 1.00 91.90 210 LEU A O 1
ATOM 1511 N N . SER A 1 211 ? -10.074 -7.579 -9.495 1.00 33.23 211 SER A N 1
ATOM 1512 C CA . SER A 1 211 ? -11.152 -6.918 -10.239 1.00 42.93 211 SER A CA 1
ATOM 1513 C C . SER A 1 211 ? -10.982 -5.417 -10.490 1.00 40.09 211 SER A C 1
ATOM 1514 O O . SER A 1 211 ? -11.694 -4.831 -11.331 1.00 34.05 211 SER A O 1
ATOM 1517 N N . SER A 1 212 ? -10.132 -4.759 -9.713 1.00 35.04 212 SER A N 1
ATOM 1518 C CA . SER A 1 212 ? -9.771 -3.382 -10.042 1.00 35.34 212 SER A CA 1
ATOM 1519 C C . SER A 1 212 ? -9.059 -3.308 -11.400 1.00 37.16 212 SER A C 1
ATOM 1520 O O . SER A 1 212 ? -8.883 -2.231 -11.942 1.00 37.29 212 SER A O 1
ATOM 1523 N N . ARG A 1 213 ? -8.581 -4.449 -11.903 1.00 33.44 213 ARG A N 1
ATOM 1524 C CA . ARG A 1 213 ? -7.873 -4.509 -13.188 1.00 31.53 213 ARG A CA 1
ATOM 1525 C C . ARG A 1 213 ? -8.682 -4.998 -14.409 1.00 29.98 213 ARG A C 1
ATOM 1526 O O . ARG A 1 213 ? -8.168 -5.044 -15.538 1.00 35.28 213 ARG A O 1
ATOM 1534 N N . SER A 1 214 ? -9.941 -5.337 -14.186 1.00 27.05 214 SER A N 1
ATOM 1535 C CA . SER A 1 214 ? -10.777 -5.817 -15.280 1.00 25.56 214 SER A CA 1
ATOM 1536 C C . SER A 1 214 ? -12.076 -5.024 -15.371 1.00 26.74 214 SER A C 1
ATOM 1537 O O . SER A 1 214 ? -12.448 -4.293 -14.438 1.00 27.69 214 SER A O 1
ATOM 1540 N N . HIS A 1 215 ? -12.772 -5.179 -16.500 1.00 20.97 215 HIS A N 1
ATOM 1541 C CA . HIS A 1 215 ? -14.021 -4.466 -16.721 1.00 19.14 215 HIS A CA 1
ATOM 1542 C C . HIS A 1 215 ? -15.127 -5.481 -16.613 1.00 22.43 215 HIS A C 1
ATOM 1543 O O . HIS A 1 215 ? -14.930 -6.659 -16.923 1.00 21.91 215 HIS A O 1
ATOM 1550 N N . THR A 1 216 ? -16.309 -5.050 -16.198 1.00 16.59 216 THR A N 1
ATOM 1551 C CA . THR A 1 216 ? -17.458 -5.935 -16.334 1.00 18.51 216 THR A CA 1
ATOM 1552 C C . THR A 1 216 ? -18.567 -5.245 -17.090 1.00 16.50 216 THR A C 1
ATOM 1553 O O . THR A 1 216 ? -18.747 -4.020 -17.009 1.00 17.30 216 THR A O 1
ATOM 1557 N N . VAL A 1 217 ? -19.309 -6.050 -17.839 1.00 16.60 217 VAL A N 1
ATOM 1558 C CA . VAL A 1 217 ? -20.423 -5.564 -18.651 1.00 16.21 217 VAL A CA 1
ATOM 1559 C C . VAL A 1 217 ? -21.642 -6.404 -18.358 1.00 16.16 217 VAL A C 1
ATOM 1560 O O . VAL A 1 217 ? -21.646 -7.606 -18.649 1.00 15.79 217 VAL A O 1
ATOM 1564 N N . PHE A 1 218 ? -22.677 -5.795 -17.783 1.00 16.46 218 PHE A N 1
ATOM 1565 C CA . PHE A 1 218 ? -23.936 -6.499 -17.574 1.00 14.75 218 PHE A CA 1
ATOM 1566 C C . PHE A 1 218 ? -24.875 -5.957 -18.640 1.00 14.38 218 PHE A C 1
ATOM 1567 O O . PHE A 1 218 ? -25.126 -4.749 -18.677 1.00 14.44 218 PHE A O 1
ATOM 1575 N N . THR A 1 219 ? -25.338 -6.824 -19.545 1.00 12.63 219 THR A N 1
ATOM 1576 C CA . THR A 1 219 ? -26.162 -6.354 -20.675 1.00 14.88 219 THR A CA 1
ATOM 1577 C C . THR A 1 219 ? -27.559 -6.883 -20.560 1.00 13.46 219 THR A C 1
ATOM 1578 O O . THR A 1 219 ? -27.771 -8.120 -20.470 1.00 14.23 219 THR A O 1
ATOM 1582 N N . VAL A 1 220 ? -28.518 -5.975 -20.631 1.00 13.52 220 VAL A N 1
ATOM 1583 C CA . VAL A 1 220 ? -29.924 -6.322 -20.585 1.00 15.13 220 VAL A CA 1
ATOM 1584 C C . VAL A 1 220 ? -30.474 -6.143 -21.969 1.00 14.89 220 VAL A C 1
ATOM 1585 O O . VAL A 1 220 ? -30.345 -5.065 -22.547 1.00 16.78 220 VAL A O 1
ATOM 1589 N N . THR A 1 221 ? -31.092 -7.191 -22.522 1.00 13.38 221 THR A N 1
ATOM 1590 C CA . THR A 1 221 ? -31.692 -7.106 -23.854 1.00 13.28 221 THR A CA 1
ATOM 1591 C C . THR A 1 221 ? -33.196 -7.160 -23.674 1.00 15.44 221 THR A C 1
ATOM 1592 O O . THR A 1 221 ? -33.714 -8.070 -23.018 1.00 15.84 221 THR A O 1
ATOM 1596 N N . LEU A 1 222 ? -33.909 -6.221 -24.302 1.00 13.48 222 LEU A N 1
ATOM 1597 C CA . LEU A 1 222 ? -35.346 -6.164 -24.261 1.00 14.20 222 LEU A CA 1
ATOM 1598 C C . LEU A 1 222 ? -35.856 -6.447 -25.666 1.00 15.97 222 LEU A C 1
ATOM 1599 O O . LEU A 1 222 ? -35.445 -5.78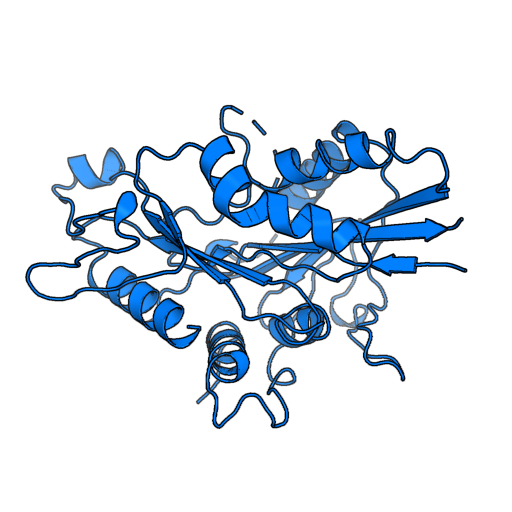2 -26.618 1.00 18.15 222 LEU A O 1
ATOM 1604 N N . GLU A 1 223 ? -36.703 -7.459 -25.819 1.00 16.01 223 GLU A N 1
ATOM 1605 C CA . GLU A 1 223 ? -37.321 -7.750 -27.104 1.00 18.46 223 GLU A CA 1
ATOM 1606 C C . GLU A 1 223 ? -38.807 -7.459 -26.946 1.00 24.09 223 GLU A C 1
ATOM 1607 O O . GLU A 1 223 ? -39.440 -7.982 -26.024 1.00 22.62 223 GLU A O 1
ATOM 1613 N N . GLN A 1 224 ? -39.355 -6.593 -27.800 1.00 21.00 224 GLN A N 1
ATOM 1614 C CA . GLN A 1 224 ? -40.753 -6.181 -27.666 1.00 23.68 224 GLN A CA 1
ATOM 1615 C C . GLN A 1 224 ? -41.478 -6.466 -28.963 1.00 23.79 224 GLN A C 1
ATOM 1616 O O . GLN A 1 224 ? -41.000 -6.112 -30.046 1.00 27.50 224 GLN A O 1
ATOM 1622 N N . ARG A 1 225 ? -42.652 -7.089 -28.865 1.00 25.77 225 ARG A N 1
ATOM 1623 C CA . ARG A 1 225 ? -43.459 -7.281 -30.048 1.00 27.94 225 ARG A CA 1
ATOM 1624 C C . ARG A 1 225 ? -44.864 -6.775 -29.779 1.00 31.40 225 ARG A C 1
ATOM 1625 O O . ARG A 1 225 ? -45.395 -6.959 -28.682 1.00 34.72 225 ARG A O 1
ATOM 1633 N N . GLY A 1 226 ? -45.476 -6.173 -30.796 1.00 34.22 226 GLY A N 1
ATOM 1634 C CA . GLY A 1 226 ? -46.884 -5.814 -30.715 1.00 39.25 226 GLY A CA 1
ATOM 1635 C C . GLY A 1 226 ? -47.831 -6.978 -30.425 1.00 48.38 226 GLY A C 1
ATOM 1636 O O . GLY A 1 226 ? -47.595 -8.126 -30.821 1.00 42.96 226 GLY A O 1
ATOM 1637 N N . GLN A 1 239 ? -43.934 -6.714 -35.725 1.00 53.25 239 GLN A N 1
ATOM 1638 C CA . GLN A 1 239 ? -42.487 -6.713 -35.904 1.00 48.89 239 GLN A CA 1
ATOM 1639 C C . GLN A 1 239 ? -41.761 -6.714 -34.547 1.00 44.77 239 GLN A C 1
ATOM 1640 O O . GLN A 1 239 ? -42.294 -6.236 -33.547 1.00 38.11 239 GLN A O 1
ATOM 1643 N N . LEU A 1 240 ? -40.553 -7.267 -34.516 1.00 35.45 240 LEU A N 1
ATOM 1644 C CA . LEU A 1 240 ? -39.804 -7.351 -33.262 1.00 31.09 240 LEU A CA 1
ATOM 1645 C C . LEU A 1 240 ? -38.920 -6.122 -33.108 1.00 29.49 240 LEU A C 1
ATOM 1646 O O . LEU A 1 240 ? -38.278 -5.696 -34.066 1.00 34.90 240 LEU A O 1
ATOM 1651 N N . LEU A 1 241 ? -38.906 -5.543 -31.912 1.00 23.32 241 LEU A N 1
ATOM 1652 C CA . LEU A 1 241 ? -38.035 -4.415 -31.607 1.00 24.06 241 LEU A CA 1
ATOM 1653 C C . LEU A 1 241 ? -37.078 -4.857 -30.502 1.00 20.76 241 LEU A C 1
ATOM 1654 O O . LEU A 1 241 ? -37.511 -5.229 -29.417 1.00 21.43 241 LEU A O 1
ATOM 1659 N N . VAL A 1 242 ? -35.780 -4.817 -30.796 1.00 21.06 242 VAL A N 1
ATOM 1660 C CA . VAL A 1 242 ? -34.773 -5.293 -29.853 1.00 17.86 242 VAL A CA 1
ATOM 1661 C C . VAL A 1 242 ? -33.829 -4.161 -29.486 1.00 17.21 242 VAL A C 1
ATOM 1662 O O . VAL A 1 242 ? -33.341 -3.446 -30.357 1.00 19.95 242 VAL A O 1
ATOM 1666 N N . SER A 1 243 ? -33.628 -3.958 -28.178 1.00 14.83 243 SER A N 1
ATOM 1667 C CA . SER A 1 243 ? -32.691 -2.948 -27.705 1.00 13.37 243 SER A CA 1
ATOM 1668 C C . SER A 1 243 ? -31.868 -3.470 -26.553 1.00 15.25 243 SER A C 1
ATOM 1669 O O . SER A 1 243 ? -32.215 -4.485 -25.919 1.00 15.13 243 SER A O 1
ATOM 1672 N N . LYS A 1 244 ? -30.756 -2.795 -26.298 1.00 13.38 244 LYS A N 1
ATOM 1673 C CA A LYS A 1 244 ? -29.820 -3.260 -25.284 0.41 11.81 244 LYS A CA 1
ATOM 1674 C CA B LYS A 1 244 ? -29.749 -3.248 -25.335 0.59 16.46 244 LYS A CA 1
ATOM 1675 C C . LYS A 1 244 ? -29.470 -2.152 -24.328 1.00 15.29 244 LYS A C 1
ATOM 1676 O O . LYS A 1 244 ? -29.376 -0.994 -24.734 1.00 15.95 244 LYS A O 1
ATOM 1687 N N . PHE A 1 245 ? -29.290 -2.528 -23.053 1.00 13.56 245 PHE A N 1
ATOM 1688 C CA . PHE A 1 245 ? -28.856 -1.555 -22.026 1.00 12.89 245 PHE A CA 1
ATOM 1689 C C . PHE A 1 245 ? -27.651 -2.190 -21.34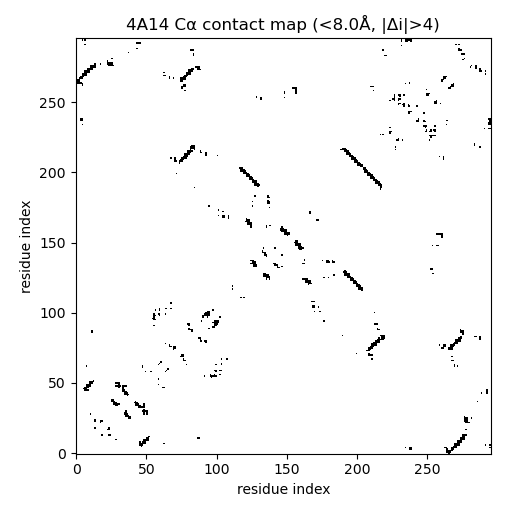1 1.00 13.17 245 PHE A C 1
ATOM 1690 O O . PHE A 1 245 ? -27.772 -3.233 -20.672 1.00 14.80 245 PHE A O 1
ATOM 1698 N N . HIS A 1 246 ? -26.486 -1.559 -21.502 1.00 12.27 246 HIS A N 1
ATOM 1699 C CA . HIS A 1 246 ? -25.230 -2.036 -20.914 1.00 11.77 246 HIS A CA 1
ATOM 1700 C C . HIS A 1 246 ? -24.902 -1.248 -19.649 1.00 15.29 246 HIS A C 1
ATOM 1701 O O . HIS A 1 246 ? -25.003 -0.013 -19.624 1.00 16.46 246 HIS A O 1
ATOM 1708 N N . PHE A 1 247 ? -24.543 -1.965 -18.597 1.00 12.53 247 PHE A N 1
ATOM 1709 C CA . PHE A 1 247 ? -24.121 -1.344 -17.328 1.00 13.25 247 PHE A CA 1
ATOM 1710 C C . PHE A 1 247 ? -22.687 -1.769 -17.131 1.00 12.62 247 PHE A C 1
ATOM 1711 O O . PHE A 1 247 ? -22.385 -2.987 -16.978 1.00 14.28 247 PHE A O 1
ATOM 1719 N N . VAL A 1 248 ? -21.766 -0.801 -17.142 1.00 13.85 248 VAL A N 1
ATOM 1720 C CA . VAL A 1 248 ? -20.352 -1.120 -17.266 1.00 15.15 248 VAL A CA 1
ATOM 1721 C C . VAL A 1 248 ? -19.569 -0.607 -16.086 1.00 16.44 248 VAL A C 1
ATOM 1722 O O . VAL A 1 248 ? -19.592 0.584 -15.802 1.00 17.59 248 VAL A O 1
ATOM 1726 N N . ASP A 1 249 ? -18.896 -1.508 -15.385 1.00 15.14 249 ASP A N 1
ATOM 1727 C CA . ASP A 1 249 ? -18.070 -1.100 -14.235 1.00 13.67 249 ASP A CA 1
ATOM 1728 C C . ASP A 1 249 ? -16.667 -1.307 -14.740 1.00 15.87 249 ASP A C 1
ATOM 1729 O O . ASP A 1 249 ? -16.176 -2.426 -14.861 1.00 19.07 249 ASP A O 1
ATOM 1734 N N . LEU A 1 250 ? -15.992 -0.199 -15.046 1.00 16.44 250 LEU A N 1
ATOM 1735 C CA . LEU A 1 250 ? -14.690 -0.253 -15.700 1.00 14.70 250 LEU A CA 1
ATOM 1736 C C . LEU A 1 250 ? -13.525 -0.582 -14.761 1.00 17.69 250 LEU A C 1
ATOM 1737 O O . LEU A 1 250 ? -13.610 -0.424 -13.546 1.00 18.89 250 LEU A O 1
ATOM 1742 N N . ALA A 1 251 ? -12.428 -1.038 -15.350 1.00 19.50 251 ALA A N 1
ATOM 1743 C CA . ALA A 1 251 ? -11.171 -1.180 -14.618 1.00 21.36 251 ALA A CA 1
ATOM 1744 C C . ALA A 1 251 ? -10.693 0.170 -14.091 1.00 18.74 251 ALA A C 1
ATOM 1745 O O . ALA A 1 251 ? -11.034 1.248 -14.614 1.00 21.40 251 ALA A O 1
ATOM 1747 N N . GLY A 1 252 ? -9.885 0.118 -13.041 1.00 22.45 252 GLY A N 1
ATOM 1748 C CA . GLY A 1 252 ? -9.362 1.355 -12.453 1.00 22.74 252 GLY A CA 1
ATOM 1749 C C . GLY A 1 252 ? -8.512 2.172 -13.408 1.00 23.21 252 GLY A C 1
ATOM 1750 O O . GLY A 1 252 ? -7.692 1.628 -14.141 1.00 24.40 252 GLY A O 1
ATOM 1751 N N . SER A 1 253 ? -8.680 3.499 -13.370 1.00 21.85 253 SER A N 1
ATOM 1752 C CA . SER A 1 253 ? -8.037 4.386 -14.327 1.00 25.09 253 SER A CA 1
ATOM 1753 C C . SER A 1 253 ? -6.615 4.822 -13.974 1.00 24.47 253 SER A C 1
ATOM 1754 O O . SER A 1 253 ? -5.941 5.474 -14.780 1.00 27.57 253 SER A O 1
ATOM 1757 N N . GLU A 1 254 ? -6.173 4.480 -12.764 1.00 24.20 254 GLU A N 1
ATOM 1758 C CA . GLU A 1 254 ? -4.858 4.902 -12.278 1.00 26.91 254 GLU A CA 1
ATOM 1759 C C . GLU A 1 254 ? -3.720 4.484 -13.224 1.00 27.06 254 GLU A C 1
ATOM 1760 O O . GLU A 1 254 ? -3.743 3.385 -13.806 1.00 29.57 254 GLU A O 1
ATOM 1766 N N . ARG A 1 255 ? -2.742 5.375 -13.383 1.00 30.60 255 ARG A N 1
ATOM 1767 C CA . ARG A 1 255 ? -1.641 5.212 -14.336 1.00 31.51 255 ARG A CA 1
ATOM 1768 C C . ARG A 1 255 ? -0.313 5.296 -13.611 1.00 30.72 255 ARG A C 1
ATOM 1769 O O . ARG A 1 255 ? -0.198 6.000 -12.607 1.00 35.04 255 ARG A O 1
ATOM 1777 N N . VAL A 1 256 ? 0.691 4.586 -14.133 1.00 31.65 256 VAL A N 1
ATOM 1778 C CA . VAL A 1 256 ? 2.049 4.608 -13.595 1.00 40.28 256 VAL A CA 1
ATOM 1779 C C . VAL A 1 256 ? 2.762 5.893 -13.985 1.00 38.13 256 VAL A C 1
ATOM 1780 O O . VAL A 1 256 ? 3.481 6.473 -13.169 1.00 48.01 256 VAL A O 1
ATOM 1784 N N . GLN A 1 271 ? 0.723 5.083 -28.698 1.00 65.60 271 GLN A N 1
ATOM 1785 C CA . GLN A 1 271 ? -0.570 5.635 -28.304 1.00 60.69 271 GLN A CA 1
ATOM 1786 C C . GLN A 1 271 ? -1.695 4.609 -28.460 1.00 59.37 271 GLN A C 1
ATOM 1787 O O . GLN A 1 271 ? -1.628 3.717 -29.306 1.00 69.08 271 GLN A O 1
ATOM 1789 N N . ILE A 1 272 ? -2.733 4.764 -27.645 1.00 54.25 272 ILE A N 1
ATOM 1790 C CA . ILE A 1 272 ? -3.816 3.776 -27.492 1.00 37.90 272 ILE A CA 1
ATOM 1791 C C . ILE A 1 272 ? -3.331 2.332 -27.264 1.00 34.50 272 ILE A C 1
ATOM 1792 O O . ILE A 1 272 ? -3.456 1.461 -28.131 1.00 38.43 272 ILE A O 1
ATOM 1797 N N . ASN A 1 273 ? -2.661 2.144 -26.136 0.92 30.89 273 ASN A N 1
ATOM 1798 C CA A ASN A 1 273 ? -2.216 0.833 -25.664 0.31 26.90 273 ASN A CA 1
ATOM 1799 C CA B ASN A 1 273 ? -2.229 0.830 -25.677 0.69 26.40 273 ASN A CA 1
ATOM 1800 C C . ASN A 1 273 ? -3.036 0.214 -24.528 1.00 24.32 273 ASN A C 1
ATOM 1801 O O . ASN A 1 273 ? -2.665 -0.828 -23.990 1.00 22.85 273 ASN A O 1
ATOM 1810 N N . SER A 1 274 ? -4.110 0.881 -24.110 1.00 23.48 274 SER A N 1
ATOM 1811 C CA . SER A 1 274 ? -4.942 0.337 -23.051 1.00 22.59 274 SER A CA 1
ATOM 1812 C C . SER A 1 274 ? -6.385 0.538 -23.447 1.00 19.66 274 SER A C 1
ATOM 1813 O O . SER A 1 274 ? -6.689 1.439 -24.225 1.00 21.77 274 SER A O 1
ATOM 1816 N N . SER A 1 275 ? -7.243 -0.334 -22.925 1.00 18.97 275 SER A N 1
ATOM 1817 C CA A SER A 1 275 ? -8.665 -0.278 -23.222 0.80 18.19 275 SER A CA 1
ATOM 1818 C CA B SER A 1 275 ? -8.678 -0.275 -23.186 0.20 18.36 275 SER A CA 1
ATOM 1819 C C . SER A 1 275 ? -9.297 1.042 -22.737 1.00 18.99 275 SER A C 1
ATOM 1820 O O . SER A 1 275 ? -10.172 1.573 -23.395 1.00 19.93 275 SER A O 1
ATOM 1825 N N . LEU A 1 276 ? -8.827 1.584 -21.618 1.00 19.81 276 LEU A N 1
ATOM 1826 C CA . LEU A 1 276 ? -9.387 2.851 -21.170 1.00 18.61 276 LEU A CA 1
ATOM 1827 C C . LEU A 1 276 ? -8.997 3.993 -22.099 1.00 18.30 276 LEU A C 1
ATOM 1828 O O . LEU A 1 276 ? -9.788 4.937 -22.280 1.00 21.29 276 LEU A O 1
ATOM 1833 N N . LEU A 1 277 ? -7.805 3.940 -22.690 1.00 20.85 277 LEU A N 1
ATOM 1834 C CA . LEU A 1 277 ? -7.407 4.984 -23.631 1.00 23.82 277 LEU A CA 1
ATOM 1835 C C . LEU A 1 277 ? -8.159 4.808 -24.949 1.00 21.78 277 LEU A C 1
ATOM 1836 O O . LEU A 1 277 ? -8.472 5.785 -25.617 1.00 22.92 277 LEU A O 1
ATOM 1841 N N . ALA A 1 278 ? -8.454 3.553 -25.323 1.00 19.33 278 ALA A N 1
ATOM 1842 C CA . ALA A 1 278 ? -9.289 3.330 -26.507 1.00 18.56 278 ALA A CA 1
ATOM 1843 C C . ALA A 1 278 ? -10.686 3.938 -26.334 1.00 19.74 278 ALA A C 1
ATOM 1844 O O . ALA A 1 278 ? -11.220 4.575 -27.254 1.00 18.39 278 ALA A O 1
ATOM 1846 N N . LEU A 1 279 ? -11.277 3.698 -25.164 1.00 16.96 279 LEU A N 1
ATOM 1847 C CA . LEU A 1 279 ? -12.594 4.261 -24.810 1.00 15.25 279 LEU A CA 1
ATOM 1848 C C . LEU A 1 279 ? -12.501 5.779 -24.820 1.00 17.33 279 LEU A C 1
ATOM 1849 O O . LEU A 1 279 ? -13.419 6.448 -25.295 1.00 18.68 279 LEU A O 1
ATOM 1854 N N . GLY A 1 280 ? -11.392 6.310 -24.309 1.00 18.66 280 GLY A N 1
ATOM 1855 C CA . GLY A 1 280 ? -11.223 7.756 -24.269 1.00 19.07 280 GLY A CA 1
ATOM 1856 C C . GLY A 1 280 ? -11.134 8.347 -25.653 1.00 21.19 280 GLY A C 1
ATOM 1857 O O . GLY A 1 280 ? -11.683 9.413 -25.926 1.00 21.54 280 GLY A O 1
ATOM 1858 N N . ASN A 1 281 ? -10.460 7.636 -26.533 1.00 20.36 281 ASN A N 1
ATOM 1859 C CA . ASN A 1 281 ? -10.322 8.062 -27.918 1.00 20.91 281 ASN A CA 1
ATOM 1860 C C . ASN A 1 281 ? -11.699 8.052 -28.612 1.00 21.59 281 ASN A C 1
ATOM 1861 O O . ASN A 1 281 ? -12.049 8.971 -29.351 1.00 21.59 281 ASN A O 1
ATOM 1866 N N . VAL A 1 282 ? -12.502 7.025 -28.357 1.00 18.88 282 VAL A N 1
ATOM 1867 C CA . VAL A 1 282 ? -13.854 6.990 -28.906 1.00 20.19 282 VAL A CA 1
ATOM 1868 C C . VAL A 1 282 ? -14.734 8.128 -28.403 1.00 19.03 282 VAL A C 1
ATOM 1869 O O . VAL A 1 282 ? -15.393 8.807 -29.207 1.00 18.85 282 VAL A O 1
ATOM 1873 N N . ILE A 1 283 ? -14.769 8.343 -27.089 1.00 18.95 283 ILE A N 1
ATOM 1874 C CA . ILE A 1 283 ? -15.686 9.351 -26.593 1.00 20.60 283 ILE A CA 1
ATOM 1875 C C . ILE A 1 283 ? -15.194 10.767 -26.933 1.00 19.08 283 ILE A C 1
ATOM 1876 O O . ILE A 1 283 ? -16.014 11.691 -27.097 1.00 20.04 283 ILE A O 1
ATOM 1881 N N . SER A 1 284 ? -13.886 10.957 -27.047 1.00 19.71 284 SER A N 1
ATOM 1882 C CA A SER A 1 284 ? -13.329 12.242 -27.482 0.68 19.73 284 SER A CA 1
ATOM 1883 C CA B SER A 1 284 ? -13.393 12.264 -27.456 0.32 23.14 284 SER A CA 1
ATOM 1884 C C . SER A 1 284 ? -13.744 12.514 -28.915 1.00 20.48 284 SER A C 1
ATOM 1885 O O . SER A 1 284 ? -14.084 13.627 -29.274 1.00 22.82 284 SER A O 1
ATOM 1890 N N . ALA A 1 285 ? -13.674 11.467 -29.749 1.00 20.27 285 ALA A N 1
ATOM 1891 C CA . ALA A 1 285 ? -14.068 11.623 -31.138 1.00 22.75 285 ALA A CA 1
ATOM 1892 C C . ALA A 1 285 ? -15.539 11.993 -31.271 1.00 20.86 285 ALA A C 1
ATOM 1893 O O . ALA A 1 285 ? -15.888 12.888 -32.070 1.00 22.28 285 ALA A O 1
ATOM 1895 N N . LEU A 1 286 ? -16.393 11.304 -30.514 1.00 21.35 286 LEU A N 1
ATOM 1896 C CA . LEU A 1 286 ? -17.822 11.607 -30.493 1.00 23.01 286 LEU A CA 1
ATOM 1897 C C . LEU A 1 286 ? -18.109 13.044 -30.038 1.00 23.48 286 LEU A C 1
ATOM 1898 O O . LEU A 1 286 ? -19.097 13.649 -30.462 1.00 23.91 286 LEU A O 1
ATOM 1903 N N . GLY A 1 287 ? -17.262 13.599 -29.170 1.00 19.67 287 GLY A N 1
ATOM 1904 C CA . GLY A 1 287 ? -17.527 14.933 -28.640 1.00 21.07 287 GLY A CA 1
ATOM 1905 C C . GLY A 1 287 ? -16.857 16.071 -29.387 1.00 27.00 287 GLY A C 1
ATOM 1906 O O . GLY A 1 287 ? -16.967 17.222 -28.979 1.00 26.94 287 GLY A O 1
ATOM 1907 N N . ASP A 1 288 ? -16.148 15.757 -30.469 1.00 24.76 288 ASP A N 1
ATOM 1908 C CA . ASP A 1 288 ? -15.373 16.748 -31.195 1.00 25.73 288 ASP A CA 1
ATOM 1909 C C . ASP A 1 288 ? -16.080 17.026 -32.529 1.00 27.06 288 ASP A C 1
ATOM 1910 O O . ASP A 1 288 ? -16.212 16.122 -33.333 1.00 27.48 288 ASP A O 1
ATOM 1915 N N . PRO A 1 289 ? -16.568 18.249 -32.750 1.00 28.58 289 PRO A N 1
ATOM 1916 C CA . PRO A 1 289 ? -17.254 18.579 -34.011 1.00 30.27 289 PRO A CA 1
ATOM 1917 C C . PRO A 1 289 ? -16.449 18.257 -35.267 1.00 32.26 289 PRO A C 1
ATOM 1918 O O . PRO A 1 289 ? -17.059 17.933 -36.282 1.00 36.81 289 PRO A O 1
ATOM 1922 N N . GLN A 1 290 ? -15.123 18.331 -35.203 1.00 34.59 290 GLN A N 1
ATOM 1923 C CA . GLN A 1 290 ? -14.288 17.942 -36.346 1.00 42.69 290 GLN A CA 1
ATOM 1924 C C . GLN A 1 290 ? -14.183 16.420 -36.559 1.00 41.50 290 GLN A C 1
ATOM 1925 O O . GLN A 1 290 ? -14.109 15.962 -37.701 1.00 55.42 290 GLN A O 1
ATOM 1931 N N . ARG A 1 291 ? -14.102 15.648 -35.478 1.00 31.26 291 ARG A N 1
ATOM 1932 C CA . ARG A 1 291 ? -14.018 14.190 -35.595 1.00 29.91 291 ARG A CA 1
ATOM 1933 C C . ARG A 1 291 ? -15.319 13.396 -35.611 1.00 37.83 291 ARG A C 1
ATOM 1934 O O . ARG A 1 291 ? -15.318 12.245 -36.032 1.00 37.11 291 ARG A O 1
ATOM 1942 N N . ARG A 1 292 ? -16.434 13.988 -35.194 1.00 30.09 292 ARG A N 1
ATOM 1943 C CA . ARG A 1 292 ? -17.610 13.171 -34.882 1.00 25.48 292 ARG A CA 1
ATOM 1944 C C . ARG A 1 292 ? -18.387 12.723 -36.122 1.00 28.04 292 ARG A C 1
ATOM 1945 O O . ARG A 1 292 ? -19.233 11.830 -36.028 1.00 32.38 292 ARG A O 1
ATOM 1953 N N . GLY A 1 293 ? -18.117 13.362 -37.264 1.00 32.91 293 GLY A N 1
ATOM 1954 C CA . GLY A 1 293 ? -18.804 13.036 -38.505 1.00 37.04 293 GLY A CA 1
ATOM 1955 C C . GLY A 1 293 ? -18.029 12.017 -39.322 1.00 42.21 293 GLY A C 1
ATOM 1956 O O . GLY A 1 293 ? -18.454 11.625 -40.411 1.00 42.03 293 GLY A O 1
ATOM 1957 N N . SER A 1 294 ? -16.873 11.612 -38.802 1.00 37.49 294 SER A N 1
ATOM 1958 C CA . SER A 1 294 ? -16.008 10.648 -39.463 1.00 33.90 294 SER A CA 1
ATOM 1959 C C . SER A 1 294 ? -16.089 9.310 -38.740 1.00 30.56 294 SER A C 1
ATOM 1960 O O . SER A 1 294 ? -16.772 9.194 -37.733 1.00 31.74 294 SER A O 1
ATOM 1963 N N . HIS A 1 295 ? -15.371 8.307 -39.240 1.00 36.07 295 HIS A N 1
ATOM 1964 C CA . HIS A 1 295 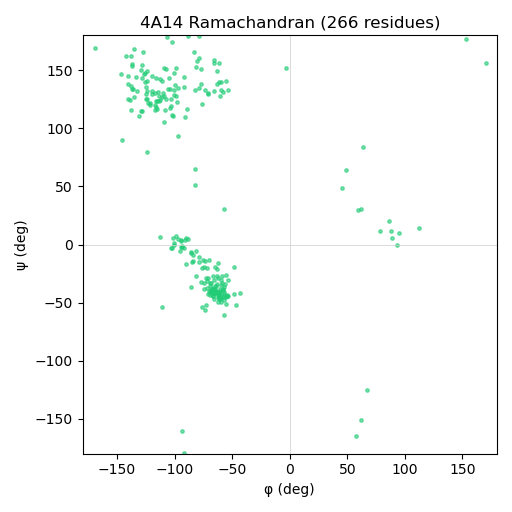? -15.433 7.002 -38.588 1.00 33.26 295 HIS A CA 1
ATOM 1965 C C . HIS A 1 295 ? -14.961 7.066 -37.132 1.00 29.77 295 HIS A C 1
ATOM 1966 O O . HIS A 1 295 ? -13.870 7.565 -36.842 1.00 34.19 295 HIS A O 1
ATOM 1973 N N . ILE A 1 296 ? -15.788 6.550 -36.234 1.00 28.09 296 ILE A N 1
ATOM 1974 C CA . ILE A 1 296 ? -15.455 6.494 -34.804 1.00 25.47 296 ILE A CA 1
ATOM 1975 C C . ILE A 1 296 ? -14.570 5.263 -34.574 1.00 28.52 296 ILE A C 1
ATOM 1976 O O . ILE A 1 296 ? -14.865 4.178 -35.089 1.00 26.49 296 ILE A O 1
ATOM 1981 N N . PRO A 1 297 ? -13.459 5.425 -33.834 1.00 27.42 297 PRO A N 1
ATOM 1982 C CA . PRO A 1 297 ? -12.447 4.359 -33.759 1.00 26.83 297 PRO A CA 1
ATOM 1983 C C . PRO A 1 297 ? -12.764 3.233 -32.741 1.00 27.72 297 PRO A C 1
ATOM 1984 O O . PRO A 1 297 ? -12.038 3.033 -31.775 1.00 29.62 297 PRO A O 1
ATOM 1988 N N . TYR A 1 298 ? -13.828 2.472 -32.986 1.00 21.72 298 TYR A N 1
ATOM 1989 C CA . TYR A 1 298 ? -14.252 1.448 -32.028 1.00 19.83 298 TYR A CA 1
ATOM 1990 C C . TYR A 1 298 ? -13.405 0.170 -32.029 1.00 19.17 298 TYR A C 1
ATOM 1991 O O . TYR A 1 298 ? -13.455 -0.617 -31.060 1.00 20.07 298 TYR A O 1
ATOM 2000 N N . ARG A 1 299 ? -12.676 -0.069 -33.113 1.00 20.96 299 ARG A N 1
ATOM 2001 C CA . ARG A 1 299 ? -12.039 -1.370 -33.321 1.00 21.94 299 ARG A CA 1
ATOM 2002 C C . ARG A 1 299 ? -10.872 -1.659 -32.380 1.00 21.62 299 ARG A C 1
ATOM 2003 O O . ARG A 1 299 ? -10.386 -2.785 -32.319 1.00 24.44 299 ARG A O 1
ATOM 2011 N N . ASP A 1 300 ? -10.378 -0.644 -31.681 1.00 21.95 300 ASP A N 1
ATOM 2012 C CA . ASP A 1 300 ? -9.107 -0.804 -30.965 1.00 24.92 300 ASP A CA 1
ATOM 2013 C C . ASP A 1 300 ? -9.155 -1.646 -29.676 1.00 23.54 300 ASP A C 1
ATOM 2014 O O . ASP A 1 300 ? -8.122 -2.052 -29.176 1.00 30.74 300 ASP A O 1
ATOM 2019 N N A SER A 1 301 ? -10.345 -1.864 -29.120 0.51 19.24 301 SER A N 1
ATOM 2020 N N B SER A 1 301 ? -10.346 -1.899 -29.147 0.49 19.85 301 SER A N 1
ATOM 2021 C CA A SER A 1 301 ? -10.491 -2.673 -27.906 0.51 20.86 301 SER A CA 1
ATOM 2022 C CA B SER A 1 301 ? -10.468 -2.703 -27.937 0.49 20.89 301 SER A CA 1
ATOM 2023 C C A SER A 1 301 ? -11.820 -3.425 -27.892 0.51 19.38 301 SER A C 1
ATOM 2024 C C B SER A 1 301 ? -11.809 -3.433 -27.903 0.49 19.50 301 SER A C 1
ATOM 2025 O O A SER A 1 301 ? -12.804 -2.972 -28.478 0.51 18.35 301 SER A O 1
ATOM 2026 O O B SER A 1 301 ? -12.792 -2.970 -28.483 0.49 18.32 301 SER A O 1
ATOM 2031 N N . LYS A 1 302 ? -11.851 -4.578 -27.229 1.00 19.34 302 LYS A N 1
ATOM 2032 C CA . LYS A 1 302 ? -13.107 -5.293 -27.054 1.00 18.72 302 LYS A CA 1
ATOM 2033 C C . LYS A 1 302 ? -14.144 -4.458 -26.303 1.00 17.30 302 LYS A C 1
ATOM 2034 O O . LYS A 1 302 ? -15.325 -4.596 -26.567 1.00 19.09 302 LYS A O 1
ATOM 2040 N N . ILE A 1 303 ? -13.697 -3.601 -25.369 1.00 16.14 303 ILE A N 1
ATOM 2041 C CA . ILE A 1 303 ? -14.677 -2.817 -24.619 1.00 17.44 303 ILE A CA 1
ATOM 2042 C C . ILE A 1 303 ? -15.383 -1.815 -25.518 1.00 16.37 303 ILE A C 1
ATOM 2043 O O . ILE A 1 303 ? -16.585 -1.572 -25.331 1.00 19.92 303 ILE A O 1
ATOM 2048 N N . THR A 1 304 ? -14.679 -1.212 -26.476 1.00 15.91 304 THR A N 1
ATOM 2049 C CA . THR A 1 304 ? -15.374 -0.332 -27.388 1.00 16.71 304 THR A CA 1
ATOM 2050 C C . THR A 1 304 ? -16.089 -1.099 -28.514 1.00 16.55 304 THR A C 1
ATOM 2051 O O . THR A 1 304 ? -17.074 -0.621 -29.038 1.00 18.78 304 THR A O 1
ATOM 2055 N N . ARG A 1 305 ? -15.608 -2.288 -28.879 1.00 15.57 305 ARG A N 1
ATOM 2056 C CA . ARG A 1 305 ? -16.326 -3.056 -29.884 1.00 16.35 305 ARG A CA 1
ATOM 2057 C C . ARG A 1 305 ? -17.644 -3.600 -29.356 1.00 16.83 305 ARG A C 1
ATOM 2058 O O . ARG A 1 305 ? -18.621 -3.599 -30.074 1.00 19.08 305 ARG A O 1
ATOM 2066 N N . ILE A 1 306 ? -17.671 -4.067 -28.109 1.00 15.77 306 ILE A N 1
ATOM 2067 C CA . ILE A 1 306 ? -18.902 -4.634 -27.587 1.00 15.55 306 ILE A CA 1
ATOM 2068 C C . ILE A 1 306 ? -19.985 -3.577 -27.438 1.00 16.66 306 ILE A C 1
ATOM 2069 O O . ILE A 1 306 ? -21.180 -3.899 -27.469 1.00 18.14 306 ILE A O 1
ATOM 2074 N N . LEU A 1 307 ? -19.547 -2.319 -27.235 1.00 17.17 307 LEU A N 1
ATOM 2075 C CA . LEU A 1 307 ? -20.423 -1.152 -27.066 1.00 17.83 307 LEU A CA 1
ATOM 2076 C C . LEU A 1 307 ? -20.653 -0.334 -28.335 1.00 18.72 307 LEU A C 1
ATOM 2077 O O . LEU A 1 307 ? -21.291 0.725 -28.273 1.00 20.18 307 LEU A O 1
ATOM 2082 N N . LYS A 1 308 ? -20.141 -0.798 -29.469 1.00 17.59 308 LYS A N 1
ATOM 2083 C CA . LYS A 1 308 ? -20.125 0.017 -30.691 1.00 18.82 308 LYS A CA 1
ATOM 2084 C C . LYS A 1 308 ? -21.504 0.527 -31.151 1.00 25.11 308 LYS A C 1
ATOM 2085 O O . LYS A 1 308 ? -21.610 1.623 -31.713 1.00 27.50 308 LYS A O 1
ATOM 2091 N N . ASP A 1 309 ? -22.554 -0.264 -30.942 1.00 18.26 309 ASP A N 1
ATOM 2092 C CA . ASP A 1 309 ? -23.913 0.135 -31.351 1.00 18.76 309 ASP A CA 1
ATOM 2093 C C . ASP A 1 309 ? -24.663 0.856 -30.213 1.00 16.52 309 ASP A C 1
ATOM 2094 O O . ASP A 1 309 ? -25.862 1.133 -30.299 1.00 17.29 309 ASP A O 1
ATOM 2099 N N . SER A 1 310 ? -23.982 0.931 -29.073 1.00 16.90 310 SER A N 1
ATOM 2100 C CA . SER A 1 310 ? -24.445 1.491 -27.833 1.00 15.03 310 SER A CA 1
ATOM 2101 C C . SER A 1 310 ? -23.803 2.749 -27.310 1.00 17.60 310 SER A C 1
ATOM 2102 O O . SER A 1 310 ? -23.920 3.015 -26.114 1.00 20.24 310 SER A O 1
ATOM 2105 N N . LEU A 1 311 ? -22.929 3.353 -28.103 1.00 21.24 311 LEU A N 1
ATOM 2106 C CA . LEU A 1 311 ? -22.056 4.379 -27.546 1.00 21.97 311 LEU A CA 1
ATOM 2107 C C . LEU A 1 311 ? -22.125 5.582 -28.449 1.00 39.53 311 LEU A C 1
ATOM 2108 O O . LEU A 1 311 ? -21.644 5.543 -29.575 1.00 36.25 311 LEU A O 1
ATOM 2113 N N . GLY A 1 312 ? -22.737 6.657 -27.965 1.00 32.25 312 GLY A N 1
ATOM 2114 C CA . GLY A 1 312 ? -22.902 7.824 -28.811 1.00 37.72 312 GLY A CA 1
ATOM 2115 C C . GLY A 1 312 ? -23.672 7.479 -30.090 1.00 43.02 312 GLY A C 1
ATOM 2116 O O . GLY A 1 312 ? -24.302 6.417 -30.220 1.00 37.49 312 GLY A O 1
ATOM 2117 N N . GLY A 1 313 ? -23.610 8.365 -31.075 1.00 41.47 313 GLY A N 1
ATOM 2118 C CA . GLY A 1 313 ? -24.328 8.115 -32.316 1.00 37.10 313 GLY A CA 1
ATOM 2119 C C . GLY A 1 313 ? -25.844 8.141 -32.125 1.00 38.93 313 GLY A C 1
ATOM 2120 O O . GLY A 1 313 ? -26.393 9.105 -31.594 1.00 35.85 313 GLY A O 1
ATOM 2121 N N . ASN A 1 314 ? -26.525 7.074 -32.531 1.00 29.20 314 ASN A N 1
ATOM 2122 C CA . ASN A 1 314 ? -27.966 6.951 -32.285 1.00 25.76 314 ASN A CA 1
ATOM 2123 C C . ASN A 1 314 ? -28.350 6.297 -30.930 1.00 27.18 314 ASN A C 1
ATOM 2124 O O . ASN A 1 314 ? -29.520 6.061 -30.648 1.00 33.09 314 ASN A O 1
ATOM 2127 N N . ALA A 1 315 ? -27.370 6.011 -30.089 1.00 21.08 315 ALA A N 1
ATOM 2128 C CA . ALA A 1 315 ? -27.670 5.388 -28.802 1.00 21.10 315 ALA A CA 1
ATOM 2129 C C . ALA A 1 315 ? -27.590 6.454 -27.748 1.00 25.01 315 ALA A C 1
ATOM 2130 O O . ALA A 1 315 ? -27.118 7.553 -28.021 1.00 27.75 315 ALA A O 1
ATOM 2132 N N . LYS A 1 316 ? -27.943 6.101 -26.525 1.00 16.80 316 LYS A N 1
ATOM 2133 C CA . LYS A 1 316 ? -27.870 7.058 -25.422 1.00 17.64 316 LYS A CA 1
ATOM 2134 C C . LYS A 1 316 ? -26.820 6.580 -24.458 1.00 20.27 316 LYS A C 1
ATOM 2135 O O . LYS A 1 316 ? -26.849 5.426 -24.037 1.00 21.89 316 LYS A O 1
ATOM 2141 N N . THR A 1 317 ? -25.908 7.458 -24.057 1.00 15.98 317 THR A N 1
ATOM 2142 C CA . THR A 1 317 ? -24.799 7.026 -23.223 1.00 13.74 317 THR A CA 1
ATOM 2143 C C . THR A 1 317 ? -24.518 8.031 -22.115 1.00 14.35 317 THR A C 1
ATOM 2144 O O . THR A 1 317 ? -24.566 9.254 -22.351 1.00 17.42 317 THR A O 1
ATOM 2148 N N . VAL A 1 318 ? -24.289 7.536 -20.918 1.00 13.42 318 VAL A N 1
ATOM 2149 C CA . VAL A 1 318 ? -23.861 8.352 -19.780 1.00 14.17 318 VAL A CA 1
ATOM 2150 C C . VAL A 1 318 ? -22.585 7.790 -19.203 1.00 14.76 318 VAL A C 1
ATOM 2151 O O . VAL A 1 318 ? -22.488 6.583 -18.893 1.00 15.61 318 VAL A O 1
ATOM 2155 N N . MET A 1 319 ? -21.591 8.654 -19.018 1.00 14.02 319 MET A N 1
ATOM 2156 C CA . MET A 1 319 ? -20.413 8.259 -18.269 1.00 14.19 319 MET A CA 1
ATOM 2157 C C . MET A 1 319 ? -20.515 8.883 -16.897 1.00 14.92 319 MET A C 1
ATOM 2158 O O . MET A 1 319 ? -20.725 10.085 -16.791 1.00 17.95 319 MET A O 1
ATOM 2163 N N . ILE A 1 320 ? -20.426 8.068 -15.857 1.00 12.83 320 ILE A N 1
ATOM 2164 C CA . ILE A 1 320 ? -20.322 8.614 -14.501 1.00 13.82 320 ILE A CA 1
ATOM 2165 C C . ILE A 1 320 ? -18.859 8.518 -14.127 1.00 15.66 320 ILE A C 1
ATOM 2166 O O . ILE A 1 320 ? -18.296 7.427 -13.924 1.00 14.92 320 ILE A O 1
ATOM 2171 N N . ALA A 1 321 ? -18.232 9.693 -14.050 1.00 13.74 321 ALA A N 1
ATOM 2172 C CA . ALA A 1 321 ? -16.841 9.759 -13.624 1.00 15.16 321 ALA A CA 1
ATOM 2173 C C . ALA A 1 321 ? -16.824 9.904 -12.112 1.00 16.54 321 ALA A C 1
ATOM 2174 O O . ALA A 1 321 ? -17.341 10.872 -11.574 1.00 16.62 321 ALA A O 1
ATOM 2176 N N . CYS A 1 322 ? -16.256 8.907 -11.437 1.00 15.24 322 CYS A N 1
ATOM 2177 C CA . CYS A 1 322 ? -16.190 8.880 -9.978 1.00 14.10 322 CYS A CA 1
ATOM 2178 C C . CYS A 1 322 ? -14.843 9.403 -9.535 1.00 16.69 322 CYS A C 1
ATOM 2179 O O . CYS A 1 322 ? -13.794 8.998 -10.073 1.00 17.68 322 CYS A O 1
ATOM 2182 N N . VAL A 1 323 ? -14.855 10.277 -8.519 1.00 16.41 323 VAL A N 1
ATOM 2183 C CA . VAL A 1 323 ? -13.607 10.773 -7.943 1.00 16.19 323 VAL A CA 1
ATOM 2184 C C . VAL A 1 323 ? -13.604 10.750 -6.424 1.00 17.47 323 VAL A C 1
ATOM 2185 O O . VAL A 1 323 ? -14.637 10.942 -5.768 1.00 18.22 323 VAL A O 1
ATOM 2189 N N . SER A 1 324 ? -12.422 10.459 -5.895 1.00 18.85 324 SER A N 1
ATOM 2190 C CA . SER A 1 324 ? -12.102 10.691 -4.501 1.00 18.35 324 SER A CA 1
ATOM 2191 C C . SER A 1 324 ? -11.785 12.154 -4.287 1.00 20.72 324 SER A C 1
ATOM 2192 O O . SER A 1 324 ? -11.071 12.755 -5.107 1.00 21.45 324 SER A O 1
ATOM 2195 N N . PRO A 1 325 ? -12.348 12.750 -3.212 1.00 18.93 325 PRO A N 1
ATOM 2196 C CA . PRO A 1 325 ? -11.980 14.099 -2.787 1.00 19.35 325 PRO A CA 1
ATOM 2197 C C . PRO A 1 325 ? -10.616 14.179 -2.089 1.00 21.46 325 PRO A C 1
ATOM 2198 O O . PRO A 1 325 ? -10.155 15.286 -1.770 1.00 23.54 325 PRO A O 1
ATOM 2202 N N . SER A 1 326 ? -10.056 13.038 -1.709 1.00 21.61 326 SER A N 1
ATOM 2203 C CA . SER A 1 326 ? -8.848 13.061 -0.886 1.00 23.27 326 SER A CA 1
ATOM 2204 C C . SER A 1 326 ? -7.650 13.769 -1.527 1.00 23.58 326 SER A C 1
ATOM 2205 O O . SER A 1 326 ? -7.296 13.525 -2.691 1.00 23.70 326 SER A O 1
ATOM 2208 N N . SER A 1 327 ? -7.004 14.630 -0.747 1.00 24.74 327 SER A N 1
ATOM 2209 C CA . SER A 1 327 ? -5.764 15.251 -1.201 1.00 25.38 327 SER A CA 1
ATOM 2210 C C . SER A 1 327 ? -4.692 14.236 -1.610 1.00 26.22 327 SER A C 1
ATOM 2211 O O . SER A 1 327 ? -3.809 14.544 -2.403 1.00 29.98 327 SER A O 1
ATOM 2214 N N . SER A 1 328 ? -4.745 13.030 -1.046 1.00 26.91 328 SER A N 1
ATOM 2215 C CA A SER A 1 328 ? -3.790 11.984 -1.391 0.73 28.94 328 SER A CA 1
ATOM 2216 C CA B SER A 1 328 ? -3.763 12.017 -1.408 0.27 29.30 328 SER A CA 1
ATOM 2217 C C . SER A 1 328 ? -4.011 11.499 -2.822 1.00 28.31 328 SER A C 1
ATOM 2218 O O . SER A 1 328 ? -3.125 10.884 -3.428 1.00 29.76 328 SER A O 1
ATOM 2223 N N . ASP A 1 329 ? -5.221 11.750 -3.325 1.00 24.57 329 ASP A N 1
ATOM 2224 C CA . ASP A 1 329 ? -5.638 11.336 -4.663 1.00 27.52 329 ASP A CA 1
ATOM 2225 C C . ASP A 1 329 ? -5.553 12.449 -5.713 1.00 22.26 329 ASP A C 1
ATOM 2226 O O . ASP A 1 329 ? -6.089 12.322 -6.815 1.00 23.17 329 ASP A O 1
ATOM 2231 N N . PHE A 1 330 ? -4.984 13.594 -5.347 1.00 25.26 330 PHE A N 1
ATOM 2232 C CA . PHE A 1 330 ? -5.048 14.777 -6.208 1.00 26.85 330 PHE A CA 1
ATOM 2233 C C . PHE A 1 330 ? -4.704 14.504 -7.684 1.00 28.14 330 PHE A C 1
ATOM 2234 O O . PHE A 1 330 ? -5.483 14.844 -8.587 1.00 24.00 330 PHE A O 1
ATOM 2242 N N . ASP A 1 331 ? -3.559 13.868 -7.931 1.00 28.98 331 ASP A N 1
ATOM 2243 C CA . ASP A 1 331 ? -3.099 13.609 -9.298 1.00 26.71 331 ASP A CA 1
ATOM 2244 C C . ASP A 1 331 ? -4.044 12.700 -10.100 1.00 28.17 331 ASP A C 1
ATOM 2245 O O . ASP A 1 331 ? -4.300 12.953 -11.280 1.00 26.62 331 ASP A O 1
ATOM 2250 N N . GLU A 1 332 ? -4.544 11.632 -9.488 1.00 24.15 332 GLU A N 1
ATOM 2251 C CA . GLU A 1 332 ? -5.467 10.760 -10.215 1.00 23.27 332 GLU A CA 1
ATOM 2252 C C . GLU A 1 332 ? -6.831 11.418 -10.418 1.00 21.27 332 GLU A C 1
ATOM 2253 O O . GLU A 1 332 ? -7.480 11.198 -11.446 1.00 20.00 332 GLU A O 1
ATOM 2259 N N . THR A 1 333 ? -7.229 12.266 -9.467 1.00 21.32 333 THR A N 1
ATOM 2260 C CA . THR A 1 333 ? -8.476 12.994 -9.615 1.00 19.96 333 THR A CA 1
ATOM 2261 C C . THR A 1 333 ? -8.360 13.981 -10.766 1.00 19.89 333 THR A C 1
ATOM 2262 O O . THR A 1 333 ? -9.282 14.113 -11.564 1.00 19.97 333 THR A O 1
ATOM 2266 N N . LEU A 1 334 ? -7.214 14.648 -10.888 1.00 19.51 334 LEU A N 1
ATOM 2267 C CA . LEU A 1 334 ? -6.999 15.535 -12.023 1.00 21.84 334 LEU A CA 1
ATOM 2268 C C . LEU A 1 334 ? -7.067 14.735 -13.318 1.00 20.64 334 LEU A C 1
ATOM 2269 O O . LEU A 1 334 ? -7.689 15.158 -14.285 1.00 20.86 334 LEU A O 1
ATOM 2274 N N . ASN A 1 335 ? -6.413 13.574 -13.333 1.00 19.91 335 ASN A N 1
ATOM 2275 C CA . ASN A 1 335 ? -6.491 12.708 -14.524 1.00 19.39 335 ASN A CA 1
ATOM 2276 C C . ASN A 1 335 ? -7.929 12.409 -14.924 1.00 21.26 335 ASN A C 1
ATOM 2277 O O . ASN A 1 335 ? -8.302 12.475 -16.111 1.00 20.55 335 ASN A O 1
ATOM 2282 N N . THR A 1 336 ? -8.748 12.087 -13.927 1.00 19.57 336 THR A N 1
ATOM 2283 C CA . THR A 1 336 ? -10.144 11.757 -14.193 1.00 19.70 336 THR A CA 1
ATOM 2284 C C . THR A 1 336 ? -10.950 12.951 -14.691 1.00 16.89 336 THR A C 1
ATOM 2285 O O . THR A 1 336 ? -11.762 12.830 -15.623 1.00 18.11 336 THR A O 1
ATOM 2289 N N . LEU A 1 337 ? -10.719 14.111 -14.084 1.00 17.75 337 LEU A N 1
ATOM 2290 C CA . LEU A 1 337 ? -11.415 15.305 -14.493 1.00 19.56 337 LEU A CA 1
ATOM 2291 C C . LEU A 1 337 ? -11.062 15.645 -15.925 1.00 21.61 337 LEU A C 1
ATOM 2292 O O . LEU A 1 337 ? -11.935 16.027 -16.690 1.00 19.28 337 LEU A O 1
ATOM 2297 N N . ASN A 1 338 ? -9.787 15.495 -16.284 1.00 19.08 338 ASN A N 1
ATOM 2298 C CA . ASN A 1 338 ? -9.346 15.774 -17.655 1.00 19.78 338 ASN A CA 1
ATOM 2299 C C . ASN A 1 338 ? -9.923 14.757 -18.651 1.00 21.80 338 ASN A C 1
ATOM 2300 O O . ASN A 1 338 ? -10.327 15.119 -19.750 1.00 23.36 338 ASN A O 1
ATOM 2305 N N . TYR A 1 339 ? -9.994 13.496 -18.249 1.00 21.28 339 TYR A N 1
ATOM 2306 C CA . TYR A 1 339 ? -10.528 12.469 -19.161 1.00 18.88 339 TYR A CA 1
ATOM 2307 C C . TYR A 1 339 ? -12.007 12.711 -19.430 1.00 19.25 339 TYR A C 1
ATOM 2308 O O . TYR A 1 339 ? -12.482 12.669 -20.578 1.00 18.90 339 TYR A O 1
ATOM 2317 N N . ALA A 1 340 ? -12.739 13.003 -18.372 1.00 17.13 340 ALA A N 1
ATOM 2318 C CA . ALA A 1 340 ? -14.161 13.239 -18.502 1.00 18.04 340 ALA A CA 1
ATOM 2319 C C . ALA A 1 340 ? -14.428 14.501 -19.344 1.00 24.81 340 ALA A C 1
ATOM 2320 O O . ALA A 1 340 ? -15.366 14.550 -20.137 1.00 23.39 340 ALA A O 1
ATOM 2322 N N . SER A 1 341 ? -13.575 15.505 -19.195 1.00 19.78 341 SER A N 1
ATOM 2323 C CA . SER A 1 341 ? -13.720 16.758 -19.951 1.00 19.56 341 SER A CA 1
ATOM 2324 C C . SER A 1 341 ? -13.570 16.536 -21.456 1.00 20.97 341 SER A C 1
ATOM 2325 O O . SER A 1 341 ? -14.191 17.238 -22.248 1.00 21.72 341 SER A O 1
ATOM 2328 N N . ARG A 1 342 ? -12.712 15.599 -21.837 1.00 23.35 342 ARG A N 1
ATOM 2329 C CA . ARG A 1 342 ? -12.479 15.290 -23.249 1.00 22.53 342 ARG A CA 1
ATOM 2330 C C . ARG A 1 342 ? -13.716 14.714 -23.920 1.00 22.54 342 ARG A C 1
ATOM 2331 O O . ARG A 1 342 ? -13.838 14.740 -25.162 1.00 23.72 342 ARG A O 1
ATOM 2339 N N . ALA A 1 343 ? -14.646 14.216 -23.119 1.00 19.02 343 ALA A N 1
ATOM 2340 C CA . ALA A 1 343 ? -15.874 13.641 -23.678 1.00 20.08 343 ALA A CA 1
ATOM 2341 C C . ALA A 1 343 ? -16.959 14.673 -23.974 1.00 22.26 343 ALA A C 1
ATOM 2342 O O . ALA A 1 343 ? -17.962 14.368 -24.618 1.00 24.27 343 ALA A O 1
ATOM 2344 N N . GLN A 1 344 ? -16.752 15.919 -23.535 1.00 18.92 344 GLN A N 1
ATOM 2345 C CA . GLN A 1 344 ? -17.809 16.926 -23.647 1.00 20.59 344 GLN A CA 1
ATOM 2346 C C . GLN A 1 344 ? -17.599 17.800 -24.863 1.00 31.09 344 GLN A C 1
ATOM 2347 O O . GLN A 1 344 ? -18.377 18.745 -25.138 1.00 23.76 344 GLN A O 1
#

InterPro domains:
  IPR001752 Kinesin motor domain [PF00225] (21-349)
  IPR001752 Kinesin motor domain [PR00380] (85-106)
  IPR001752 Kinesin motor domain [PR00380] (208-225)
  IPR001752 Kinesin motor domain [PR00380] (247-265)
  IPR001752 Kinesin motor domain [PR00380] (299-320)
  IPR001752 Kinesin motor domain [PS50067] (15-349)
  IPR001752 Kinesin motor domain [SM00129] (13-357)
  IPR019821 Kinesin motor domain, conserved site [PS00411] (246-257)
  IPR027417 P-loop containing nucleoside triphosphate hydrolase [SSF52540] (16-356)
  IPR027640 Kinesin-like protein [PTHR47969] (11-1196)
  IPR036961 Kinesin motor domain superfamily [G3DSA:3.40.850.10] (6-347)

Secondary structure (DSSP, 8-state):
---PPEEEEEEPPPPHHHHHTT--B-EEEEGGGTEEEETTTEEEE-SEEE-TT--HHHHIIIIIHHHHHHHHTT--EEEEEESSTTSSHHHHH------HHHHHHHHHHHHHHH-TTSEEEEEEEEEEEETTEEEETTSS---GGG-EEEE-TTS-EEEES---EE--SHHHHHHHHHHHHHHHH---GGGSEEEEEEEEEEE--EEEEEEEEEEPPP-------SHHHHHHHHHHHHT-TTTTTS---GGG-HHHHHTTTSSSTTSEEEEEEEE--BGGGHHHHHHHHHHHHHT-

CATH classification: 3.40.850.10

Foldseek 3Di:
DFDAAFEEEEEADFDPVLVVVPWDFQKDFDQVVQWIAGHDDRIFHGNGYHYRPQAQVNCCVVFPPVQLVVQVVQFAAEEEEAFAPPLCLCQALQLNSRHNPLVSQQVNLVVVVVPVLKDKWKKKWKWKAAPQFIWTLQDPGDDSVQWDWDADPVGHIDIGRTDIGIDNGSVVSNVSSVSSVVVVVCPDCLRMKMWMKMWMWIDNVIRIYIYIRMRGRGPDDVCVPDPVNLVLQQLLLCQDPVRNVDDRRQPSGPVSRNCVSAHGTRHHYYYYYGGYSTPVCSVRRVVSSVSSRSND